Protein AF-A0A2G3AEI1-F1 (afdb_monomer_lite)

Organism: Capsicum annuum (NCBI:txid4072)

Foldseek 3Di:
DQEFEAPVVVVVVVVVVVVCVVPDDDDDDPPDWDFPPDDPPDPPDQDPQWDWDWYDDDPRGTTTDIGGVVCCPPPVNVVRSVNSCVCVNLVVLQVVLVVCCVPPNPLVVSLVSLLCVQVVDPDDADDPSNLVSLLVNLVSCLVVLPLVSNLVSLLSVLVNCVVPPVVSSLVSLVSSLVSLVVQLVVLVVVLVPDDPVVSVVSCVPRNVSSLVSNLSSLLSQLVSQLFALVCLVVNLVSLLVQLVSCLVVVVVVSLVVSLVSLVVSVVVLVVPVPDPRGHDCLDPVSVCSNLVSLVSSLVSCVSSVVVVSNVVSVVVNVVSVVVNVVVVVVVVVVVDDPPPPDPDDD

pLDDT: mean 78.98, std 20.5, range [27.06, 98.69]

Sequence (346 aa):
MKKVRGSKVRKCLQFLKHGAKKILNFGKTNSGYFRVGQEPKNRVSVPKGHLAVYVGEQEDDTCRVVVPVIYFNHPLFAELLREAEMVYGPENALKHAEDLINGDGQKQEALQKLYDLIISRSYRPWGKTLGRIMLKYVELCVDTRNWRFARDVLIQYRTVCQRVNINSLEEVIKHFMHLANARAELAGNQAQALVDLEADIYDRKLVNPWFKFLWETYKTVLEISRYSSRLESLYAMTAHRAFQFCKQYKLTTEFSRLCEIIRSHLVNLNMYRDQRDRPDLSAPESLHLYLDTRFEQLKVATELSLWQEAFRSIEDIYGLMCMVKKTSKASFMLGHGPLSLPMWIK

Radius of gyration: 28.14 Å; chains: 1; bounding box: 77×80×75 Å

InterPro domains:
  IPR003676 Small auxin-up RNA [PF02519] (37-89)
  IPR027512 Eukaryotic translation initiation factor 3 subunit A [PTHR14005] (89-333)
  IPR054711 eIF3a, PCI domain, TPR-like region [PF22591] (91-196)
  IPR054711 eIF3a, PCI domain, TPR-like region [PF22591] (199-334)

Secondary structure (DSSP, 8-state):
---B-HHHHHHHHHHHHHHHTTT------------TTS--S---PPPTTEEEEEE-SSGGGPEEEEEEGGGGGSHHHHHHHHHHHHHHSHHHHHHHHHHHHHSS--HHHHHHHHHHHHHS-SS----HHHHHHHHHHHHHHHHTT-HHHHHHHHHHHHHHHTTT-HHHHHHHHHHHHHHHHHHHHHHHHHHTTS-HHHHHHHIIIIIHHHHHHHHHHHHHHHHHHTT-GGGHHHHHHHHHHHHHHHHHTT-HHHHHHHHHHHHHHHHHHHH-TT-TT---TTSHHHHHHHHHHHHHHHHHHHHTT-HHHHHHHHHHHHHHHHHHHHHHHHHHHHHS----------

Structure (mmCIF, N/CA/C/O backbone):
data_AF-A0A2G3AEI1-F1
#
_entry.id   AF-A0A2G3AEI1-F1
#
loop_
_atom_site.group_PDB
_atom_site.id
_atom_site.type_symbol
_atom_site.label_atom_id
_atom_site.label_alt_id
_atom_site.label_comp_id
_atom_site.label_asym_id
_atom_site.label_entity_id
_atom_site.label_seq_id
_atom_site.pdbx_PDB_ins_code
_atom_site.Cartn_x
_atom_site.Cartn_y
_atom_site.Cartn_z
_atom_site.occupancy
_atom_site.B_iso_or_equiv
_atom_site.auth_seq_id
_atom_site.auth_comp_id
_atom_site.auth_asym_id
_atom_site.auth_atom_id
_atom_site.pdbx_PDB_model_num
ATOM 1 N N . MET A 1 1 ? 10.435 -14.174 -23.502 1.00 36.75 1 MET A N 1
ATOM 2 C CA . MET A 1 1 ? 10.054 -15.587 -23.744 1.00 36.75 1 MET A CA 1
ATOM 3 C C . MET A 1 1 ? 8.853 -15.643 -24.680 1.00 36.75 1 MET A C 1
ATOM 5 O O . MET A 1 1 ? 7.822 -15.057 -24.360 1.00 36.75 1 MET A O 1
ATOM 9 N N . LYS A 1 2 ? 9.010 -16.272 -25.851 1.00 36.56 2 LYS A N 1
ATOM 10 C CA . LYS A 1 2 ? 7.974 -16.434 -26.883 1.00 36.56 2 LYS A CA 1
ATOM 11 C C . LYS A 1 2 ? 7.616 -17.924 -26.936 1.00 36.56 2 LYS A C 1
ATOM 13 O O . LYS A 1 2 ? 8.443 -18.715 -27.375 1.00 36.56 2 LYS A O 1
ATOM 18 N N . LYS A 1 3 ? 6.455 -18.290 -26.384 1.00 41.16 3 LYS A N 1
ATOM 19 C CA . LYS A 1 3 ? 5.908 -19.657 -26.373 1.00 41.16 3 LYS A CA 1
ATOM 20 C C . LYS A 1 3 ? 5.022 -19.788 -27.609 1.00 41.16 3 LYS A C 1
ATOM 22 O O . LYS A 1 3 ? 4.211 -18.901 -27.849 1.00 41.16 3 LYS A O 1
ATOM 27 N N . VAL A 1 4 ? 5.217 -20.823 -28.418 1.00 46.78 4 VAL A N 1
ATOM 28 C CA . VAL A 1 4 ? 4.520 -20.984 -29.704 1.00 46.78 4 VAL A CA 1
ATOM 29 C C . VAL A 1 4 ? 3.975 -22.412 -29.811 1.00 46.78 4 VAL A C 1
ATOM 31 O O . VAL A 1 4 ? 4.670 -23.358 -29.438 1.00 46.78 4 VAL A O 1
ATOM 34 N N . ARG A 1 5 ? 2.742 -22.572 -30.318 1.00 43.59 5 ARG A N 1
ATOM 35 C CA . ARG A 1 5 ? 2.048 -23.868 -30.473 1.00 43.59 5 ARG A CA 1
ATOM 36 C C . ARG A 1 5 ? 2.847 -24.856 -31.336 1.00 43.59 5 ARG A C 1
ATOM 38 O O . ARG A 1 5 ? 3.263 -24.534 -32.450 1.00 43.59 5 ARG A O 1
ATOM 45 N N . GLY A 1 6 ? 3.010 -26.085 -30.846 1.00 42.38 6 GLY A N 1
ATOM 46 C CA . GLY A 1 6 ? 3.945 -27.074 -31.395 1.00 42.38 6 GLY A CA 1
ATOM 47 C C . GLY A 1 6 ? 3.651 -27.572 -32.817 1.00 42.38 6 GLY A C 1
ATOM 48 O O . GLY A 1 6 ? 4.582 -27.965 -33.517 1.00 42.38 6 GLY A O 1
ATOM 49 N N . SER A 1 7 ? 2.404 -27.540 -33.294 1.00 47.50 7 SER A N 1
ATOM 50 C CA . SER A 1 7 ? 2.032 -28.120 -34.599 1.00 47.50 7 SER A CA 1
ATOM 51 C C . SER A 1 7 ? 2.439 -27.250 -35.799 1.00 47.50 7 SER A C 1
ATOM 53 O O . SER A 1 7 ? 3.017 -27.752 -36.766 1.00 47.50 7 SER A O 1
ATOM 55 N N . LYS A 1 8 ? 2.222 -25.931 -35.730 1.00 44.97 8 LYS A N 1
ATOM 56 C CA . LYS A 1 8 ? 2.634 -24.979 -36.779 1.00 44.97 8 LYS A CA 1
ATOM 57 C C . LYS A 1 8 ? 4.119 -24.634 -36.713 1.00 44.97 8 LYS A C 1
ATOM 59 O O . LYS A 1 8 ? 4.744 -24.450 -37.752 1.00 44.97 8 LYS A O 1
ATOM 64 N N . VAL A 1 9 ? 4.714 -24.634 -35.519 1.00 46.97 9 VAL A N 1
ATOM 65 C CA . VAL A 1 9 ? 6.166 -24.463 -35.345 1.00 46.97 9 VAL A CA 1
ATOM 66 C C . VAL A 1 9 ? 6.924 -25.620 -35.969 1.00 46.97 9 VAL A C 1
ATOM 68 O O . VAL A 1 9 ? 7.931 -25.376 -36.617 1.00 46.97 9 VAL A O 1
ATOM 71 N N . ARG A 1 10 ? 6.428 -26.862 -35.858 1.00 45.62 10 ARG A N 1
ATOM 72 C CA . ARG A 1 10 ? 6.998 -28.005 -36.588 1.00 45.62 10 ARG A CA 1
ATOM 73 C C . ARG A 1 10 ? 6.961 -27.780 -38.095 1.00 45.62 10 ARG A C 1
ATOM 75 O O . ARG A 1 10 ? 7.993 -27.988 -38.719 1.00 45.62 10 ARG A O 1
ATOM 82 N N . LYS A 1 11 ? 5.846 -27.287 -38.655 1.00 47.66 11 LYS A N 1
ATOM 83 C CA . LYS A 1 11 ? 5.747 -26.929 -40.083 1.00 47.66 11 LYS A CA 1
ATOM 84 C C . LYS A 1 11 ? 6.693 -25.791 -40.463 1.00 47.66 11 LYS A C 1
ATOM 86 O O . LYS A 1 11 ? 7.394 -25.933 -41.449 1.00 47.66 11 LYS A O 1
ATOM 91 N N . CYS A 1 12 ? 6.782 -24.718 -39.677 1.00 44.69 12 CYS A N 1
ATOM 92 C CA . CYS A 1 12 ? 7.692 -23.597 -39.931 1.00 44.69 12 CYS A CA 1
ATOM 93 C C . CYS A 1 12 ? 9.169 -24.006 -39.778 1.00 44.69 12 CYS A C 1
ATOM 95 O O . CYS A 1 12 ? 9.983 -23.661 -40.622 1.00 44.69 12 CYS A O 1
ATOM 97 N N . LEU A 1 13 ? 9.526 -24.836 -38.792 1.00 47.59 13 LEU A N 1
ATOM 98 C CA . LEU A 1 13 ? 10.858 -25.444 -38.685 1.00 47.59 13 LEU A CA 1
ATOM 99 C C . LEU A 1 13 ? 11.135 -26.439 -39.811 1.00 47.59 13 LEU A C 1
ATOM 101 O O . LEU A 1 13 ? 12.271 -26.507 -40.260 1.00 47.59 13 LEU A O 1
ATOM 105 N N . GLN A 1 14 ? 10.146 -27.202 -40.284 1.00 47.88 14 GLN A N 1
ATOM 106 C CA . GLN A 1 14 ? 10.280 -28.033 -41.486 1.00 47.88 14 GLN A CA 1
ATOM 107 C C . GLN A 1 14 ? 10.488 -27.169 -42.727 1.00 47.88 14 GLN A C 1
ATOM 109 O O . GLN A 1 14 ? 11.344 -27.495 -43.539 1.00 47.88 14 GLN A O 1
ATOM 114 N N . PHE A 1 15 ? 9.780 -26.045 -42.835 1.00 45.28 15 PHE A N 1
ATOM 115 C CA . PHE A 1 15 ? 9.893 -25.090 -43.933 1.00 45.28 15 PHE A CA 1
ATOM 116 C C . PHE A 1 15 ? 11.244 -24.370 -43.916 1.00 45.28 15 PHE A C 1
ATOM 118 O O . PHE A 1 15 ? 11.898 -24.278 -44.944 1.00 45.28 15 PHE A O 1
ATOM 125 N N . LEU A 1 16 ? 11.729 -23.958 -42.742 1.00 44.78 16 LEU A N 1
ATOM 126 C CA . LEU A 1 16 ? 13.071 -23.407 -42.546 1.00 44.78 16 LEU A CA 1
ATOM 127 C C . LEU A 1 16 ? 14.150 -24.471 -42.792 1.00 44.78 16 LEU A C 1
ATOM 129 O O . LEU A 1 16 ? 15.156 -24.176 -43.425 1.00 44.78 16 LEU A O 1
ATOM 133 N N . LYS A 1 17 ? 13.934 -25.731 -42.387 1.00 42.31 17 LYS A N 1
ATOM 134 C CA . LYS A 1 17 ? 14.823 -26.861 -42.721 1.00 42.31 17 LYS A CA 1
ATOM 135 C C . LYS A 1 17 ? 14.819 -27.189 -44.219 1.00 42.31 17 LYS A C 1
ATOM 137 O O . LYS A 1 17 ? 15.838 -27.644 -44.726 1.00 42.31 17 LYS A O 1
ATOM 142 N N . HIS A 1 18 ? 13.707 -27.002 -44.931 1.00 39.91 18 HIS A N 1
ATOM 143 C CA . HIS A 1 18 ? 13.607 -27.240 -46.376 1.00 39.91 18 HIS A CA 1
ATOM 144 C C . HIS A 1 18 ? 14.127 -26.057 -47.205 1.00 39.91 18 HIS A C 1
ATOM 146 O O . HIS A 1 18 ? 14.821 -26.288 -48.189 1.00 39.91 18 HIS A O 1
ATOM 152 N N . GLY A 1 19 ? 13.905 -24.816 -46.767 1.00 35.44 19 GLY A N 1
ATOM 153 C CA . GLY A 1 19 ? 14.478 -23.611 -47.372 1.00 35.44 19 GLY A CA 1
ATOM 154 C C . GLY A 1 19 ? 15.988 -23.485 -47.142 1.00 35.44 19 GLY A C 1
ATOM 155 O O . GLY A 1 19 ? 16.721 -23.132 -48.059 1.00 35.44 19 GLY A O 1
ATOM 156 N N . ALA A 1 20 ? 16.485 -23.865 -45.958 1.00 37.47 20 ALA A N 1
ATOM 157 C CA . ALA A 1 20 ? 17.914 -23.811 -45.631 1.00 37.47 20 ALA A CA 1
ATOM 158 C C . ALA A 1 20 ? 18.728 -24.995 -46.184 1.00 37.47 20 ALA A C 1
ATOM 160 O O . ALA A 1 20 ? 19.943 -24.875 -46.335 1.00 37.47 20 ALA A O 1
ATOM 161 N N . LYS A 1 21 ? 18.082 -26.117 -46.546 1.00 35.28 21 LYS A N 1
ATOM 162 C CA . LYS A 1 21 ? 18.756 -27.260 -47.195 1.00 35.28 21 LYS A CA 1
ATOM 163 C C . LYS A 1 21 ? 19.354 -26.909 -48.559 1.00 35.28 21 LYS A C 1
ATOM 165 O O . LYS A 1 21 ? 20.252 -27.611 -49.004 1.00 35.28 21 LYS A O 1
ATOM 170 N N . LYS A 1 22 ? 18.873 -25.844 -49.210 1.00 35.72 22 LYS A N 1
ATOM 171 C CA . LYS A 1 22 ? 19.386 -25.396 -50.511 1.00 35.72 22 LYS A CA 1
ATOM 172 C C . LYS A 1 22 ? 20.539 -24.391 -50.415 1.00 35.72 22 LYS A C 1
ATOM 174 O O . LYS A 1 22 ? 21.126 -24.096 -51.447 1.00 35.72 22 LYS A O 1
ATOM 179 N N . ILE A 1 23 ? 20.859 -23.867 -49.223 1.00 39.69 23 ILE A N 1
ATOM 180 C CA . ILE A 1 23 ? 21.830 -22.766 -49.081 1.00 39.69 23 ILE A CA 1
ATOM 181 C C . ILE A 1 23 ? 23.031 -23.121 -48.192 1.00 39.69 23 ILE A C 1
ATOM 183 O O . ILE A 1 23 ? 24.083 -22.525 -48.387 1.00 39.69 23 ILE A O 1
ATOM 187 N N . LEU A 1 24 ? 22.974 -24.102 -47.277 1.00 33.50 24 LEU A N 1
ATOM 188 C CA . LEU A 1 24 ? 24.145 -24.431 -46.445 1.00 33.50 24 LEU A CA 1
ATOM 189 C C . LEU A 1 24 ? 24.278 -25.928 -46.126 1.00 33.50 24 LEU A C 1
ATOM 191 O O . LEU A 1 24 ? 23.353 -26.569 -45.626 1.00 33.50 24 LEU A O 1
ATOM 195 N N . ASN A 1 25 ? 25.486 -26.451 -46.359 1.00 30.22 25 ASN A N 1
ATOM 196 C CA . ASN A 1 25 ? 25.986 -27.733 -45.862 1.00 30.22 25 ASN A CA 1
ATOM 197 C C . ASN A 1 25 ? 25.912 -27.750 -44.324 1.00 30.22 25 ASN A C 1
ATOM 199 O O . ASN A 1 25 ? 26.775 -27.202 -43.638 1.00 30.22 25 ASN A O 1
ATOM 203 N N . PHE A 1 26 ? 24.876 -28.374 -43.763 1.00 37.28 26 PHE A N 1
ATOM 204 C CA . PHE A 1 26 ? 24.801 -28.608 -42.324 1.00 37.28 26 PHE A CA 1
ATOM 205 C C . PHE A 1 26 ? 25.764 -29.734 -41.937 1.00 37.28 26 PHE A C 1
ATOM 207 O O . PHE A 1 26 ? 25.443 -30.918 -42.047 1.00 37.28 26 PHE A O 1
ATOM 214 N N . GLY A 1 27 ? 26.938 -29.355 -41.429 1.00 30.53 27 GLY A N 1
ATOM 215 C CA . GLY A 1 27 ? 27.716 -30.222 -40.553 1.00 30.53 27 GLY A CA 1
ATOM 216 C C . GLY A 1 27 ? 26.837 -30.661 -39.380 1.00 30.53 27 GLY A C 1
ATOM 217 O O . GLY A 1 27 ? 26.168 -29.837 -38.750 1.00 30.53 27 GLY A O 1
ATOM 218 N N . LYS A 1 28 ? 26.793 -31.974 -39.136 1.00 33.53 28 LYS A N 1
ATOM 219 C CA . LYS A 1 28 ? 26.027 -32.620 -38.065 1.00 33.53 28 LYS A CA 1
ATOM 220 C C . LYS A 1 28 ? 26.337 -31.955 -36.720 1.00 33.53 28 LYS A C 1
ATOM 222 O O . LYS A 1 28 ? 27.328 -32.279 -36.078 1.00 33.53 28 LYS A O 1
ATOM 227 N N . THR A 1 29 ? 25.473 -31.056 -36.267 1.00 33.06 29 THR A N 1
ATOM 228 C CA . THR A 1 29 ? 25.410 -30.668 -34.859 1.00 33.06 29 THR A CA 1
ATOM 229 C C . THR A 1 29 ? 24.184 -31.347 -34.276 1.00 33.06 29 THR A C 1
ATOM 231 O O . THR A 1 29 ? 23.073 -31.198 -34.784 1.00 33.06 29 THR A O 1
ATOM 234 N N . ASN A 1 30 ? 24.420 -32.193 -33.272 1.00 32.09 30 ASN A N 1
ATOM 235 C CA . ASN A 1 30 ? 23.406 -32.972 -32.571 1.00 32.09 30 ASN A CA 1
ATOM 236 C C . ASN A 1 30 ? 22.244 -32.068 -32.137 1.00 32.09 30 ASN A C 1
ATOM 238 O O . ASN A 1 30 ? 22.315 -31.377 -31.123 1.00 32.09 30 ASN A O 1
ATOM 242 N N . SER A 1 31 ? 21.157 -32.098 -32.907 1.00 39.78 31 SER A N 1
ATOM 243 C CA . SER A 1 31 ? 19.857 -31.551 -32.532 1.00 39.78 31 SER A CA 1
ATOM 244 C C . SER A 1 31 ? 19.266 -32.455 -31.450 1.00 39.78 31 SER A C 1
ATOM 246 O O . SER A 1 31 ? 18.405 -33.288 -31.728 1.00 39.78 31 SER A O 1
ATOM 248 N N . GLY A 1 32 ? 19.779 -32.333 -30.226 1.00 33.09 32 GLY A N 1
ATOM 249 C CA . GLY A 1 32 ? 19.260 -33.025 -29.054 1.00 33.09 32 GLY A CA 1
ATOM 250 C C . GLY A 1 32 ? 17.882 -32.481 -28.694 1.00 33.09 32 GLY A C 1
ATOM 251 O O . GLY A 1 32 ? 17.750 -31.347 -28.238 1.00 33.09 32 GLY A O 1
ATOM 252 N N . TYR A 1 33 ? 16.857 -33.293 -28.930 1.00 36.56 33 TYR A N 1
ATOM 253 C CA . TYR A 1 33 ? 15.541 -33.131 -28.331 1.00 36.56 33 TYR A CA 1
ATOM 254 C C . TYR A 1 33 ? 15.661 -33.538 -26.858 1.00 36.56 33 TYR A C 1
ATOM 256 O O . TYR A 1 33 ? 15.996 -34.684 -26.576 1.00 36.56 33 TYR A O 1
ATOM 264 N N . PHE A 1 34 ? 15.409 -32.621 -25.925 1.00 39.28 34 PHE A N 1
ATOM 265 C CA . PHE A 1 34 ? 15.395 -32.923 -24.491 1.00 39.28 34 PHE A CA 1
ATOM 266 C C . PHE A 1 34 ? 13.990 -32.669 -23.939 1.00 39.28 34 PHE A C 1
ATOM 268 O O . PHE A 1 34 ? 13.439 -31.591 -24.165 1.00 39.28 34 PHE A O 1
ATOM 275 N N . ARG A 1 35 ? 13.420 -33.669 -23.252 1.00 35.72 35 ARG A N 1
ATOM 276 C CA . ARG A 1 35 ? 12.193 -33.532 -22.449 1.00 35.72 35 ARG A CA 1
ATOM 277 C C . ARG A 1 35 ? 12.541 -32.859 -21.120 1.00 35.72 35 ARG A C 1
ATOM 279 O O . ARG A 1 35 ? 13.597 -33.142 -20.553 1.00 35.72 35 ARG A O 1
ATOM 286 N N . VAL A 1 36 ? 11.672 -31.977 -20.634 1.00 37.28 36 VAL A N 1
ATOM 287 C CA . VAL A 1 36 ? 11.824 -31.368 -19.306 1.00 37.28 36 VAL A CA 1
ATOM 288 C C . VAL A 1 36 ? 11.594 -32.464 -18.255 1.00 37.28 36 VAL A C 1
ATOM 290 O O . VAL A 1 36 ? 10.665 -33.252 -18.384 1.00 37.28 36 VAL A O 1
ATOM 293 N N . GLY A 1 37 ? 12.505 -32.582 -17.280 1.00 41.56 37 GLY A N 1
ATOM 294 C CA . GLY A 1 37 ? 12.485 -33.622 -16.234 1.00 41.56 37 GLY A CA 1
ATOM 295 C C . GLY A 1 37 ? 13.766 -34.463 -16.113 1.00 41.56 37 GLY A C 1
ATOM 296 O O . GLY A 1 37 ? 13.947 -35.159 -15.121 1.00 41.56 37 GLY A O 1
ATOM 297 N N . GLN A 1 38 ? 14.693 -34.373 -17.071 1.00 37.44 38 GLN A N 1
ATOM 298 C CA . GLN A 1 38 ? 16.066 -34.870 -16.913 1.00 37.44 38 GLN A CA 1
ATOM 299 C C . GLN A 1 38 ? 17.016 -33.679 -16.806 1.00 37.44 38 GLN A C 1
ATOM 301 O O . GLN A 1 38 ? 17.059 -32.854 -17.719 1.00 37.44 38 GLN A O 1
ATOM 306 N N . GLU A 1 39 ? 17.786 -33.572 -15.717 1.00 27.06 39 GLU A N 1
ATOM 307 C CA . GLU A 1 39 ? 18.868 -32.586 -15.640 1.00 27.06 39 GLU A CA 1
ATOM 308 C C . GLU A 1 39 ? 19.859 -32.816 -16.797 1.00 27.06 39 GLU A C 1
ATOM 310 O O . GLU A 1 39 ? 20.488 -33.879 -16.876 1.00 27.06 39 GLU A O 1
ATOM 315 N N . PRO A 1 40 ? 20.040 -31.855 -17.723 1.00 40.53 40 PRO A N 1
ATOM 316 C CA . PRO A 1 40 ? 20.995 -32.026 -18.799 1.00 40.53 40 PRO A CA 1
ATOM 317 C C . PRO A 1 40 ? 22.402 -31.782 -18.247 1.00 40.53 40 PRO A C 1
ATOM 319 O O . PRO A 1 40 ? 22.782 -30.646 -17.962 1.00 40.53 40 PRO A O 1
ATOM 322 N N . LYS A 1 41 ? 23.210 -32.846 -18.185 1.00 41.22 41 LYS A N 1
ATOM 323 C CA . LYS A 1 41 ? 24.636 -32.824 -17.798 1.00 41.22 41 LYS A CA 1
ATOM 324 C C . LYS A 1 41 ? 25.546 -31.941 -18.674 1.00 41.22 41 LYS A C 1
ATOM 326 O O . LYS A 1 41 ? 26.743 -31.917 -18.442 1.00 41.22 41 LYS A O 1
ATOM 331 N N . ASN A 1 42 ? 25.024 -31.195 -19.649 1.00 42.22 42 ASN A N 1
ATOM 332 C CA . ASN A 1 42 ? 25.783 -30.214 -20.426 1.00 42.22 42 ASN A CA 1
ATOM 333 C C . ASN A 1 42 ? 24.877 -29.048 -20.850 1.00 42.22 42 ASN A C 1
ATOM 335 O O . ASN A 1 42 ? 24.068 -29.173 -21.774 1.00 42.22 42 ASN A O 1
ATOM 339 N N . ARG A 1 43 ? 25.031 -27.876 -20.219 1.00 41.91 43 ARG A N 1
ATOM 340 C CA . ARG A 1 43 ? 24.473 -26.623 -20.750 1.00 41.91 43 ARG A CA 1
ATOM 341 C C . ARG A 1 43 ? 25.249 -26.257 -22.015 1.00 41.91 43 ARG A C 1
ATOM 343 O O . ARG A 1 43 ? 26.227 -25.524 -21.948 1.00 41.91 43 ARG A O 1
ATOM 350 N N . VAL A 1 44 ? 24.818 -26.755 -23.175 1.00 56.56 44 VAL A N 1
ATOM 351 C CA . VAL A 1 44 ? 25.364 -26.293 -24.458 1.00 56.56 44 VAL A CA 1
ATOM 352 C C . VAL A 1 44 ? 25.082 -24.791 -24.559 1.00 56.56 44 VAL A C 1
ATOM 354 O O . VAL A 1 44 ? 23.914 -24.359 -24.554 1.00 56.56 44 VAL A O 1
ATOM 357 N N . SER A 1 45 ? 26.157 -24.003 -24.562 1.00 62.78 45 SER A N 1
ATOM 358 C CA . SER A 1 45 ? 26.112 -22.555 -24.726 1.00 62.78 45 SER A CA 1
ATOM 359 C C . SER A 1 45 ? 25.479 -22.230 -26.078 1.00 62.78 45 SER A C 1
ATOM 361 O O . SER A 1 45 ? 25.694 -22.920 -27.074 1.00 62.78 45 SER A O 1
ATOM 363 N N . VAL A 1 46 ? 24.609 -21.219 -26.108 1.00 73.12 46 VAL A N 1
ATOM 364 C CA . VAL A 1 46 ? 23.976 -20.796 -27.363 1.00 73.12 46 VAL A CA 1
ATOM 365 C C . VAL A 1 46 ? 25.061 -20.155 -28.238 1.00 73.12 46 VAL A C 1
ATOM 367 O O . VAL A 1 46 ? 25.704 -19.215 -27.766 1.00 73.12 46 VAL A O 1
ATOM 370 N N . PRO A 1 47 ? 25.289 -20.627 -29.480 1.00 82.00 47 PRO A N 1
ATOM 371 C CA . PRO A 1 47 ? 26.291 -20.041 -30.362 1.00 82.00 47 PRO A CA 1
ATOM 372 C C . PRO A 1 47 ? 26.006 -18.563 -30.642 1.00 82.00 47 PRO A C 1
ATOM 374 O O . PRO A 1 47 ? 24.848 -18.139 -30.716 1.00 82.00 47 PRO A O 1
ATOM 377 N N . LYS A 1 48 ? 27.062 -17.771 -30.853 1.00 70.62 48 LYS A N 1
ATOM 378 C CA . LYS A 1 48 ? 26.928 -16.353 -31.214 1.00 70.62 48 LYS A CA 1
ATOM 379 C C . LYS A 1 48 ? 26.071 -16.225 -32.486 1.00 70.62 48 LYS A C 1
ATOM 381 O O . LYS A 1 48 ? 26.202 -17.018 -33.416 1.00 70.62 48 LYS A O 1
ATOM 386 N N . GLY A 1 49 ? 25.142 -15.270 -32.500 1.00 78.31 49 GLY A N 1
ATOM 387 C CA . GLY A 1 49 ? 24.193 -15.093 -33.608 1.00 78.31 49 GLY A CA 1
ATOM 388 C C . GLY A 1 49 ? 22.995 -16.054 -33.609 1.00 78.31 49 GLY A C 1
ATOM 389 O O . GLY A 1 49 ? 22.250 -16.075 -34.586 1.00 78.31 49 GLY A O 1
ATOM 390 N N . HIS A 1 50 ? 22.777 -16.823 -32.537 1.00 81.31 50 HIS A N 1
ATOM 391 C CA . HIS A 1 50 ? 21.597 -17.672 -32.354 1.00 81.31 50 HIS A CA 1
ATOM 392 C C . HIS A 1 50 ? 20.841 -17.318 -31.065 1.00 81.31 50 HIS A C 1
ATOM 394 O O . HIS A 1 50 ? 21.409 -16.756 -30.130 1.00 81.31 50 HIS A O 1
ATOM 400 N N . LEU A 1 51 ? 19.557 -17.673 -31.001 1.00 77.00 51 LEU A N 1
ATOM 401 C CA . LEU A 1 51 ? 18.697 -17.508 -29.832 1.00 77.00 51 LEU A CA 1
ATOM 402 C C . LEU A 1 51 ? 18.022 -18.836 -29.474 1.00 77.00 51 LEU A C 1
ATOM 404 O O . LEU A 1 51 ? 17.523 -19.543 -30.347 1.00 77.00 51 LEU A O 1
ATOM 408 N N . ALA A 1 52 ? 17.964 -19.170 -28.185 1.00 77.31 52 ALA A N 1
ATOM 409 C CA . ALA A 1 52 ? 17.168 -20.298 -27.711 1.00 77.31 52 ALA A CA 1
ATOM 410 C C . ALA A 1 52 ? 15.677 -19.917 -27.629 1.00 77.31 52 ALA A C 1
ATOM 412 O O . ALA A 1 52 ? 15.307 -18.933 -26.989 1.00 77.31 52 ALA A O 1
ATOM 413 N N . VAL A 1 53 ? 14.825 -20.722 -28.256 1.00 73.19 53 VAL A N 1
ATOM 414 C CA . VAL A 1 53 ? 13.365 -20.603 -28.301 1.00 73.19 53 VAL A CA 1
ATOM 415 C C . VAL A 1 53 ? 12.760 -21.875 -27.718 1.00 73.19 53 VAL A C 1
ATOM 417 O O . VAL A 1 53 ? 13.192 -22.969 -28.061 1.00 73.19 53 VAL A O 1
ATOM 420 N N . TYR A 1 54 ? 11.760 -21.746 -26.848 1.00 71.38 54 TYR A N 1
ATOM 421 C CA . TYR A 1 54 ? 11.084 -22.889 -26.232 1.00 71.38 54 TYR A CA 1
ATOM 422 C C . TYR A 1 54 ? 9.723 -23.117 -26.894 1.00 71.38 54 TYR A C 1
ATOM 424 O O . TYR A 1 54 ? 8.917 -22.192 -27.002 1.00 71.38 54 TYR A O 1
ATOM 432 N N . VAL A 1 55 ? 9.479 -24.342 -27.358 1.00 67.38 55 VAL A N 1
ATOM 433 C CA . VAL A 1 55 ? 8.314 -24.725 -28.164 1.00 67.38 55 VAL A CA 1
ATOM 434 C C . VAL A 1 55 ? 7.575 -25.860 -27.466 1.00 67.38 55 VAL A C 1
ATOM 436 O O . VAL A 1 55 ? 8.128 -26.945 -27.333 1.00 67.38 55 VAL A O 1
ATOM 439 N N . GLY A 1 56 ? 6.335 -25.631 -27.041 1.00 61.94 56 GLY A N 1
ATOM 440 C CA . GLY A 1 56 ? 5.516 -26.634 -26.354 1.00 61.94 56 GLY A CA 1
ATOM 441 C C . GLY A 1 56 ? 4.224 -26.036 -25.806 1.00 61.94 56 GLY A C 1
ATOM 442 O O . GLY A 1 56 ? 4.114 -24.815 -25.668 1.00 61.94 56 GLY A O 1
ATOM 443 N N . GLU A 1 57 ? 3.237 -26.887 -25.530 1.00 54.75 57 GLU A N 1
ATOM 444 C CA . GLU A 1 57 ? 1.903 -26.467 -25.077 1.00 54.75 57 GLU A CA 1
ATOM 445 C C . GLU A 1 57 ? 1.849 -26.277 -23.548 1.00 54.75 57 GLU A C 1
ATOM 447 O O . GLU A 1 57 ? 1.366 -25.240 -23.084 1.00 54.75 57 GLU A O 1
ATOM 452 N N . GLN A 1 58 ? 2.468 -27.172 -22.770 1.00 51.56 58 GLN A N 1
ATOM 453 C CA . GLN A 1 58 ? 2.576 -27.128 -21.299 1.00 51.56 58 GLN A CA 1
ATOM 454 C C . GLN A 1 58 ? 4.048 -27.107 -20.848 1.00 51.56 58 GLN A C 1
ATOM 456 O O . GLN A 1 58 ? 4.919 -27.368 -21.674 1.00 51.56 58 GLN A O 1
ATOM 461 N N . GLU A 1 59 ? 4.343 -26.704 -19.601 1.00 48.94 59 GLU A N 1
ATOM 462 C CA . GLU A 1 59 ? 5.729 -26.534 -19.105 1.00 48.94 59 GLU A CA 1
ATOM 463 C C . GLU A 1 59 ? 6.570 -27.810 -19.251 1.00 48.94 59 GLU A C 1
ATOM 465 O O . GLU A 1 59 ? 7.690 -27.739 -19.767 1.00 48.94 59 GLU A O 1
ATOM 470 N N . ASP A 1 60 ? 5.968 -28.963 -18.965 1.00 50.81 60 ASP A N 1
ATOM 471 C CA . ASP A 1 60 ? 6.616 -30.279 -19.035 1.00 50.81 60 ASP A CA 1
ATOM 472 C C . ASP A 1 60 ? 6.886 -30.769 -20.473 1.00 50.81 60 ASP A C 1
ATOM 474 O O . ASP A 1 60 ? 7.766 -31.598 -20.703 1.00 50.81 60 ASP A O 1
ATOM 478 N N . ASP A 1 61 ? 6.213 -30.182 -21.470 1.00 59.91 61 ASP A N 1
ATOM 479 C CA . ASP A 1 61 ? 6.336 -30.527 -22.896 1.00 59.91 61 ASP A CA 1
ATOM 480 C C . ASP A 1 61 ? 7.103 -29.471 -23.716 1.00 59.91 61 ASP A C 1
ATOM 482 O O . ASP A 1 61 ? 7.101 -29.479 -24.956 1.00 59.91 61 ASP A O 1
ATOM 486 N N . THR A 1 62 ? 7.772 -28.522 -23.053 1.00 60.41 62 THR A N 1
ATOM 487 C CA . THR A 1 62 ? 8.545 -27.486 -23.751 1.00 60.41 62 THR A CA 1
ATOM 488 C C . THR A 1 62 ? 9.889 -27.999 -24.275 1.00 60.41 62 THR A C 1
ATOM 490 O O . THR A 1 62 ? 10.748 -28.477 -23.546 1.00 60.41 62 THR A O 1
ATOM 493 N N . CYS A 1 63 ? 10.117 -27.842 -25.578 1.00 68.12 63 CYS A N 1
ATOM 494 C CA . CYS A 1 63 ? 11.364 -28.206 -26.248 1.00 68.12 63 CYS A CA 1
ATOM 495 C C .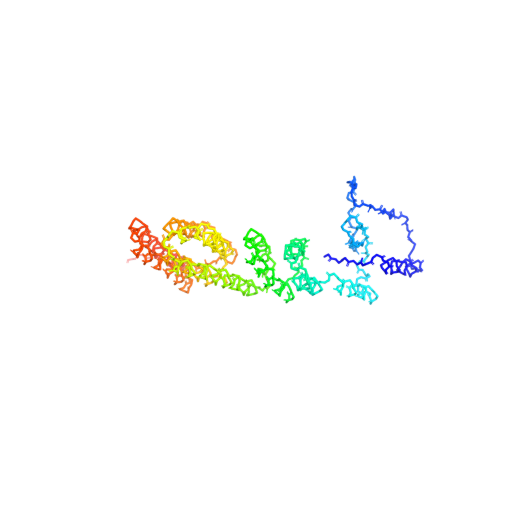 CYS A 1 63 ? 12.232 -26.969 -26.499 1.00 68.12 63 CYS A C 1
ATOM 497 O O . CYS A 1 63 ? 11.760 -25.993 -27.084 1.00 68.12 63 CYS A O 1
ATOM 499 N N . ARG A 1 64 ? 13.521 -27.017 -26.144 1.00 73.31 64 ARG A N 1
ATOM 500 C CA . ARG A 1 64 ? 14.491 -25.957 -26.468 1.00 73.31 64 ARG A CA 1
ATOM 501 C C . ARG A 1 64 ? 15.004 -26.114 -27.904 1.00 73.31 64 ARG A C 1
ATOM 503 O O . ARG A 1 64 ? 15.651 -27.101 -28.235 1.00 73.31 64 ARG A O 1
ATOM 510 N N . VAL A 1 65 ? 14.770 -25.110 -28.740 1.00 76.38 65 VAL A N 1
ATOM 511 C CA . VAL A 1 65 ? 15.215 -25.020 -30.137 1.00 76.38 65 VAL A CA 1
ATOM 512 C C . VAL A 1 65 ? 16.144 -23.818 -30.291 1.00 76.38 65 VAL A C 1
ATOM 514 O O . VAL A 1 65 ? 15.814 -22.722 -29.854 1.00 76.38 65 VAL A O 1
ATOM 517 N N . VAL A 1 66 ? 17.308 -23.990 -30.916 1.00 78.12 66 VAL A N 1
ATOM 518 C CA . VAL A 1 66 ? 18.246 -22.888 -31.182 1.00 78.12 66 VAL A CA 1
ATOM 519 C C . VAL A 1 66 ? 18.000 -22.349 -32.593 1.00 78.12 66 VAL A C 1
ATOM 521 O O . VAL A 1 66 ? 18.129 -23.083 -33.568 1.00 78.12 66 VAL A O 1
ATOM 524 N N . VAL A 1 67 ? 17.621 -21.075 -32.700 1.00 78.75 67 VAL A N 1
ATOM 525 C CA . VAL A 1 67 ? 17.222 -20.418 -33.953 1.00 78.75 67 VAL A CA 1
ATOM 526 C C . VAL A 1 67 ? 18.213 -19.297 -34.288 1.00 78.75 67 VAL A C 1
ATOM 528 O O . VAL A 1 67 ? 18.429 -18.424 -33.447 1.00 78.75 67 VAL A O 1
ATOM 531 N N . PRO A 1 68 ? 18.816 -19.276 -35.489 1.00 81.44 68 PRO A N 1
ATOM 532 C CA . PRO A 1 68 ? 19.642 -18.156 -35.940 1.00 81.44 68 PRO A CA 1
ATOM 533 C C . PRO A 1 68 ? 18.892 -16.817 -35.895 1.00 81.44 68 PRO A C 1
ATOM 535 O O . PRO A 1 68 ? 17.743 -16.731 -36.329 1.00 81.44 68 PRO A O 1
ATOM 538 N N . VAL A 1 69 ? 19.555 -15.757 -35.424 1.00 79.81 69 VAL A N 1
ATOM 539 C CA . VAL A 1 69 ? 18.960 -14.415 -35.268 1.00 79.81 69 VAL A CA 1
ATOM 540 C C . VAL A 1 69 ? 18.465 -13.852 -36.609 1.00 79.81 69 VAL A C 1
ATOM 542 O O . VAL A 1 69 ? 17.467 -13.140 -36.640 1.00 79.81 69 VAL A O 1
ATOM 545 N N . ILE A 1 70 ? 19.075 -14.252 -37.730 1.00 78.75 70 ILE A N 1
ATOM 546 C CA . ILE A 1 70 ? 18.665 -13.847 -39.086 1.00 78.75 70 ILE A CA 1
ATOM 547 C C . ILE A 1 70 ? 17.209 -14.205 -39.421 1.00 78.75 70 ILE A C 1
ATOM 549 O O . ILE A 1 70 ? 16.562 -13.492 -40.183 1.00 78.75 70 ILE A O 1
ATOM 553 N N . TYR A 1 71 ? 16.662 -15.269 -38.824 1.00 77.75 71 TYR A N 1
ATOM 554 C CA . TYR A 1 71 ? 15.280 -15.673 -39.075 1.00 77.75 71 TYR A CA 1
ATOM 555 C C . TYR A 1 71 ? 14.269 -14.849 -38.283 1.00 77.75 71 TYR A C 1
ATOM 557 O O . TYR A 1 71 ? 13.096 -14.852 -38.637 1.00 77.75 71 TYR A O 1
ATOM 565 N N . PHE A 1 72 ? 14.690 -14.105 -37.255 1.00 72.38 72 PHE A N 1
ATOM 566 C CA . PHE A 1 72 ? 13.771 -13.294 -36.450 1.00 72.38 72 PHE A CA 1
ATOM 567 C C . PHE A 1 72 ? 13.175 -12.124 -37.231 1.00 72.38 72 PHE A C 1
ATOM 569 O O . PHE A 1 72 ? 12.068 -11.697 -36.914 1.00 72.38 72 PHE A O 1
ATOM 576 N N . ASN A 1 73 ? 13.874 -11.668 -38.272 1.00 75.56 73 ASN A N 1
ATOM 577 C CA . ASN A 1 73 ? 13.409 -10.616 -39.170 1.00 75.56 73 ASN A CA 1
ATOM 578 C C . ASN A 1 73 ? 12.661 -11.170 -40.398 1.00 75.56 73 ASN A C 1
ATOM 580 O O . ASN A 1 73 ? 12.228 -10.399 -41.248 1.00 75.56 73 ASN A O 1
ATOM 584 N N . HIS A 1 74 ? 12.500 -12.493 -40.514 1.00 80.00 74 HIS A N 1
ATOM 585 C CA . HIS A 1 74 ? 11.790 -13.099 -41.637 1.00 80.00 74 HIS A CA 1
ATOM 586 C C . HIS A 1 74 ? 10.260 -12.970 -41.459 1.00 80.00 74 HIS A C 1
ATOM 588 O O . HIS A 1 74 ? 9.757 -13.329 -40.389 1.00 80.00 74 HIS A O 1
ATOM 594 N N . PRO A 1 75 ? 9.488 -12.568 -42.492 1.00 79.25 75 PRO A N 1
ATOM 595 C CA . PRO A 1 75 ? 8.035 -12.368 -42.395 1.00 79.25 75 PRO A CA 1
ATOM 596 C C . PRO A 1 75 ? 7.260 -13.565 -41.822 1.00 79.25 75 PRO A C 1
ATOM 598 O O . PRO A 1 75 ? 6.446 -13.395 -40.920 1.00 79.25 75 PRO A O 1
ATOM 601 N N . LEU A 1 76 ? 7.574 -14.794 -42.257 1.00 79.38 76 LEU A N 1
ATOM 602 C CA . LEU A 1 76 ? 6.940 -16.020 -41.732 1.00 79.38 76 LEU A CA 1
ATOM 603 C C . LEU A 1 76 ? 7.221 -16.262 -40.242 1.00 79.38 76 LEU A C 1
ATOM 605 O O . LEU A 1 76 ? 6.395 -16.821 -39.523 1.00 79.38 76 LEU A O 1
ATOM 609 N N . PHE A 1 77 ? 8.403 -15.868 -39.767 1.00 76.69 77 PHE A N 1
ATOM 610 C CA . PHE A 1 77 ? 8.738 -16.004 -38.356 1.00 76.69 77 PHE A CA 1
ATOM 611 C C . PHE A 1 77 ? 8.041 -14.914 -37.538 1.00 76.69 77 PHE A C 1
ATOM 613 O O . PHE A 1 77 ? 7.516 -15.200 -36.467 1.00 76.69 77 PHE A O 1
ATOM 620 N N . ALA A 1 78 ? 7.957 -13.687 -38.059 1.00 72.00 78 ALA A N 1
ATOM 621 C CA . ALA A 1 78 ? 7.157 -12.623 -37.457 1.00 72.00 78 ALA A CA 1
ATOM 622 C C . ALA A 1 78 ? 5.669 -13.013 -37.358 1.00 72.00 78 ALA A C 1
ATOM 624 O O . ALA A 1 78 ? 5.045 -12.806 -36.319 1.00 72.00 78 ALA A O 1
ATOM 625 N N . GLU A 1 79 ? 5.115 -13.655 -38.388 1.00 74.12 79 GLU A N 1
ATOM 626 C CA . GLU A 1 79 ? 3.748 -14.179 -38.379 1.00 74.12 79 GLU A CA 1
ATOM 627 C C . GLU A 1 79 ? 3.544 -15.272 -37.326 1.00 74.12 79 GLU A C 1
ATOM 629 O O . GLU A 1 79 ? 2.604 -15.191 -36.539 1.00 74.12 79 GLU A O 1
ATOM 634 N N . LEU A 1 80 ? 4.468 -16.229 -37.233 1.00 76.31 80 LEU A N 1
ATOM 635 C CA . LEU A 1 80 ? 4.459 -17.256 -36.191 1.00 76.31 80 LEU A CA 1
ATOM 636 C C . LEU A 1 80 ? 4.479 -16.646 -34.779 1.00 76.31 80 LEU A C 1
ATOM 638 O O . LEU A 1 80 ? 3.797 -17.126 -33.872 1.00 76.31 80 LEU A O 1
ATOM 642 N N . LEU A 1 81 ? 5.267 -15.588 -34.583 1.00 74.62 81 LEU A N 1
ATOM 643 C CA . LEU A 1 81 ? 5.342 -14.872 -33.313 1.00 74.62 81 LEU A CA 1
ATOM 644 C C . LEU A 1 81 ? 4.055 -14.117 -32.987 1.00 74.62 81 LEU A C 1
ATOM 646 O O . LEU A 1 81 ? 3.653 -14.112 -31.827 1.00 74.62 81 LEU A O 1
ATOM 650 N N . ARG A 1 82 ? 3.411 -13.523 -33.991 1.00 70.56 82 ARG A N 1
ATOM 651 C CA . ARG A 1 82 ? 2.116 -12.851 -33.861 1.00 70.56 82 ARG A CA 1
ATOM 652 C C . ARG A 1 82 ? 1.003 -13.847 -33.529 1.00 70.56 82 ARG A C 1
ATOM 654 O O . ARG A 1 82 ? 0.221 -13.587 -32.625 1.00 70.56 82 ARG A O 1
ATOM 661 N N . GLU A 1 83 ? 0.977 -15.021 -34.162 1.00 70.31 83 GLU A N 1
ATOM 662 C CA . GLU A 1 83 ? 0.045 -16.099 -33.790 1.00 70.31 83 GLU A CA 1
ATOM 663 C C . GLU A 1 83 ? 0.280 -16.588 -32.352 1.00 70.31 83 GLU A C 1
ATOM 665 O O . GLU A 1 83 ? -0.663 -16.798 -31.590 1.00 70.31 83 GLU A O 1
ATOM 670 N N . ALA A 1 84 ? 1.542 -16.750 -31.948 1.00 69.69 84 ALA A N 1
ATOM 671 C CA . ALA A 1 84 ? 1.881 -17.072 -30.566 1.00 69.69 84 ALA A CA 1
ATOM 672 C C . ALA A 1 84 ? 1.445 -15.992 -29.580 1.00 69.69 84 ALA A C 1
ATOM 674 O O . ALA A 1 84 ? 0.992 -16.315 -28.486 1.00 69.69 84 ALA A O 1
ATOM 675 N N . GLU A 1 85 ? 1.593 -14.724 -29.944 1.00 69.31 85 GLU A N 1
ATOM 676 C CA . GLU A 1 85 ? 1.143 -13.602 -29.133 1.00 69.31 85 GLU A CA 1
ATOM 677 C C . GLU A 1 85 ? -0.384 -13.540 -29.043 1.00 69.31 85 GLU A C 1
ATOM 679 O O . GLU A 1 85 ? -0.903 -13.278 -27.967 1.00 69.31 85 GLU A O 1
ATOM 684 N N . MET A 1 86 ? -1.125 -13.896 -30.093 1.00 63.56 86 MET A N 1
ATOM 685 C CA . MET A 1 86 ? -2.584 -14.021 -29.997 1.00 63.56 86 MET A CA 1
ATOM 686 C C . MET A 1 86 ? -3.020 -15.088 -28.982 1.00 63.56 86 MET A C 1
ATOM 688 O O . MET A 1 86 ? -4.020 -14.907 -28.296 1.00 63.56 86 MET A O 1
ATOM 692 N N . VAL A 1 87 ? -2.276 -16.193 -28.857 1.00 65.81 87 VAL A N 1
ATOM 693 C CA . VAL A 1 87 ? -2.643 -17.308 -27.962 1.00 65.81 87 VAL A CA 1
ATOM 694 C C . VAL A 1 87 ? -2.078 -17.139 -26.546 1.00 65.81 87 VAL A C 1
ATOM 696 O O . VAL A 1 87 ? -2.762 -17.413 -25.565 1.00 65.81 87 VAL A O 1
ATOM 699 N N . TYR A 1 88 ? -0.832 -16.687 -26.413 1.00 68.25 88 TYR A N 1
ATOM 700 C CA . TYR A 1 88 ? -0.086 -16.626 -25.144 1.00 68.25 88 TYR A CA 1
ATOM 701 C C . TYR A 1 88 ? 0.294 -15.193 -24.732 1.00 68.25 88 TYR A C 1
ATOM 703 O O . TYR A 1 88 ? 1.124 -14.969 -23.835 1.00 68.25 88 TYR A O 1
ATOM 711 N N . GLY A 1 89 ? -0.255 -14.204 -25.431 1.00 70.88 89 GLY A N 1
ATOM 712 C CA . GLY A 1 89 ? -0.039 -12.794 -25.160 1.00 70.88 89 GLY A CA 1
ATOM 713 C C . GLY A 1 89 ? -0.695 -12.340 -23.861 1.00 70.88 89 GLY A C 1
ATOM 714 O O . GLY A 1 89 ? -1.580 -13.007 -23.324 1.00 70.88 89 GLY A O 1
ATOM 715 N N . PRO A 1 90 ? -0.248 -11.188 -23.336 1.00 75.00 90 PRO A N 1
ATOM 716 C CA . PRO A 1 90 ? -0.812 -10.611 -22.121 1.00 75.00 90 PRO A CA 1
ATOM 717 C C . PRO A 1 90 ? -2.315 -10.309 -22.262 1.00 75.00 90 PRO A C 1
ATOM 719 O O . PRO A 1 90 ? -3.058 -10.506 -21.311 1.00 75.00 90 PRO A O 1
ATOM 722 N N . GLU A 1 91 ? -2.780 -9.902 -23.446 1.00 81.88 91 GLU A N 1
ATOM 723 C CA . GLU A 1 91 ? -4.200 -9.591 -23.679 1.00 81.88 91 GLU A CA 1
ATOM 724 C C . GLU A 1 91 ? -5.096 -10.823 -23.549 1.00 81.88 91 GLU A C 1
ATOM 726 O O . GLU A 1 91 ? -6.122 -10.767 -22.876 1.00 81.88 91 GLU A O 1
ATOM 731 N N . ASN A 1 92 ? -4.680 -11.956 -24.123 1.00 81.88 92 ASN A N 1
ATOM 732 C CA . ASN A 1 92 ? -5.442 -13.197 -24.013 1.00 81.88 92 ASN A CA 1
ATOM 733 C C . ASN A 1 92 ? -5.429 -13.746 -22.579 1.00 81.88 92 ASN A C 1
ATOM 735 O O . ASN A 1 92 ? -6.431 -14.272 -22.114 1.00 81.88 92 ASN A O 1
ATOM 739 N N . ALA A 1 93 ? -4.318 -13.589 -21.853 1.00 80.19 93 ALA A N 1
ATOM 740 C CA . ALA A 1 93 ? -4.252 -13.990 -20.451 1.00 80.19 93 ALA A CA 1
ATOM 741 C C . ALA A 1 93 ? -5.182 -13.156 -19.556 1.00 80.19 93 ALA A C 1
ATOM 743 O O . ALA A 1 93 ? -5.804 -13.710 -18.654 1.00 80.19 93 ALA A O 1
ATOM 744 N N . LEU A 1 94 ? -5.303 -11.849 -19.823 1.00 84.75 94 LEU A N 1
ATOM 745 C CA . LEU A 1 94 ? -6.268 -10.990 -19.139 1.00 84.75 94 LEU A CA 1
ATOM 746 C C . LEU A 1 94 ? -7.701 -11.444 -19.427 1.00 84.75 94 LEU A C 1
ATOM 748 O O . LEU A 1 94 ? -8.457 -11.671 -18.490 1.00 84.75 94 LEU A O 1
ATOM 752 N N . LYS A 1 95 ? -8.036 -11.652 -20.705 1.00 86.50 95 LYS A N 1
ATOM 753 C CA . LYS A 1 95 ? -9.362 -12.128 -21.107 1.00 86.50 95 LYS A CA 1
ATOM 754 C C . LYS A 1 95 ? -9.698 -13.481 -20.472 1.00 86.50 95 LYS A C 1
ATOM 756 O O . LYS A 1 95 ? -10.762 -13.637 -19.898 1.00 86.50 95 LYS A O 1
ATOM 761 N N . HIS A 1 96 ? -8.761 -14.430 -20.487 1.00 82.81 96 HIS A N 1
ATOM 762 C CA . HIS A 1 96 ? -8.947 -15.737 -19.850 1.00 82.81 96 HIS A CA 1
ATOM 763 C C . HIS A 1 96 ? -9.179 -15.611 -18.339 1.00 82.81 96 HIS A C 1
ATOM 765 O O . HIS A 1 96 ? -9.999 -16.330 -17.779 1.00 82.81 96 HIS A O 1
ATOM 771 N N . ALA A 1 97 ? -8.472 -14.701 -17.662 1.00 84.12 97 ALA A N 1
ATOM 772 C CA . ALA A 1 97 ? -8.709 -14.434 -16.245 1.00 84.12 97 ALA A CA 1
ATOM 773 C C . ALA A 1 97 ? -10.099 -13.821 -16.003 1.00 84.12 97 ALA A C 1
ATOM 775 O O . ALA A 1 97 ? -10.762 -14.206 -15.047 1.00 84.12 97 ALA A O 1
ATOM 776 N N . GLU A 1 98 ? -10.559 -12.912 -16.866 1.00 86.62 98 GLU A N 1
ATOM 777 C CA . GLU A 1 98 ? -11.912 -12.340 -16.815 1.00 86.62 98 GLU A CA 1
ATOM 778 C C . GLU A 1 98 ? -12.994 -13.404 -17.049 1.00 86.62 98 GLU A C 1
ATOM 780 O O . GLU A 1 98 ? -13.954 -13.477 -16.283 1.00 86.62 98 GLU A O 1
ATOM 785 N N . ASP A 1 99 ? -12.804 -14.279 -18.035 1.00 85.88 99 ASP A N 1
ATOM 786 C CA . ASP A 1 99 ? -13.722 -15.378 -18.341 1.00 85.88 99 ASP A CA 1
ATOM 787 C C . ASP A 1 99 ? -13.832 -16.363 -17.158 1.00 85.88 99 ASP A C 1
ATOM 789 O O . ASP A 1 99 ? -14.936 -16.754 -16.780 1.00 85.88 99 ASP A O 1
ATOM 793 N N . LEU A 1 100 ? -12.711 -16.698 -16.500 1.00 84.56 100 LEU A N 1
ATOM 794 C CA . LEU A 1 100 ? -12.703 -17.535 -15.287 1.00 84.56 100 LEU A CA 1
ATOM 795 C C . LEU A 1 100 ? -13.456 -16.900 -14.109 1.00 84.56 100 LEU A C 1
ATOM 797 O O . LEU A 1 100 ? -14.046 -17.608 -13.291 1.00 84.56 100 LEU A O 1
ATOM 801 N N . ILE A 1 101 ? -13.419 -15.570 -13.995 1.00 85.50 101 ILE A N 1
ATOM 802 C CA . ILE A 1 101 ? -14.143 -14.842 -12.946 1.00 85.50 101 ILE A CA 1
ATOM 803 C C . ILE A 1 101 ? -15.647 -14.846 -13.233 1.00 85.50 101 ILE A C 1
ATOM 805 O O . ILE A 1 101 ? -16.430 -15.025 -12.303 1.00 85.50 101 ILE A O 1
ATOM 809 N N . ASN A 1 102 ? -16.035 -14.646 -14.496 1.00 83.00 102 ASN A N 1
ATOM 810 C CA . ASN A 1 102 ? -17.433 -14.527 -14.914 1.00 83.00 102 ASN A CA 1
ATOM 811 C C . ASN A 1 102 ? -18.167 -15.874 -14.995 1.00 83.00 102 ASN A C 1
ATOM 813 O O . ASN A 1 102 ? -19.384 -15.894 -14.844 1.00 83.00 102 ASN A O 1
ATOM 817 N N . GLY A 1 103 ? -17.452 -16.971 -15.260 1.00 79.19 103 GLY A N 1
ATOM 818 C CA . GLY A 1 103 ? -18.020 -18.319 -15.325 1.00 79.19 103 GLY A CA 1
ATOM 819 C C . GLY A 1 103 ? -18.223 -18.938 -13.941 1.00 79.19 103 GLY A C 1
ATOM 820 O O . GLY A 1 103 ? -19.257 -18.756 -13.307 1.00 79.19 103 GLY A O 1
ATOM 821 N N . ASP A 1 104 ? -17.213 -19.667 -13.465 1.00 66.81 104 ASP A N 1
ATOM 822 C CA . ASP A 1 104 ? -17.324 -20.555 -12.296 1.00 66.81 104 ASP A CA 1
ATOM 823 C C . ASP A 1 104 ? -16.919 -19.891 -10.966 1.00 66.81 104 ASP A C 1
ATOM 825 O O . ASP A 1 104 ? -16.809 -20.549 -9.930 1.00 66.81 104 ASP A O 1
ATOM 829 N N . GLY A 1 105 ? -16.623 -18.586 -10.973 1.00 75.50 105 GLY A N 1
ATOM 830 C CA . GLY A 1 105 ? -16.150 -17.872 -9.784 1.00 75.50 105 GLY A CA 1
ATOM 831 C C . GLY A 1 105 ? -14.774 -18.341 -9.290 1.00 75.50 105 GLY A C 1
ATOM 832 O O . GLY A 1 105 ? -14.435 -18.145 -8.119 1.00 75.50 105 GLY A O 1
ATOM 833 N N . GLN A 1 106 ? -13.953 -18.932 -10.166 1.00 85.12 106 GLN A N 1
ATOM 834 C CA . GLN A 1 106 ? -12.623 -19.473 -9.858 1.00 85.12 106 GLN A CA 1
ATOM 835 C C . GLN A 1 106 ? -11.567 -18.366 -9.672 1.00 85.12 106 GLN A C 1
ATOM 837 O O . GLN A 1 106 ? -10.540 -18.308 -10.353 1.00 85.12 106 GLN A O 1
ATOM 842 N N . LYS A 1 107 ? -11.794 -17.474 -8.700 1.00 87.38 107 LYS A N 1
ATOM 843 C CA . LYS A 1 107 ? -10.924 -16.319 -8.424 1.00 87.38 107 LYS A CA 1
ATOM 844 C C . LYS A 1 107 ? -9.490 -16.723 -8.072 1.00 87.38 107 LYS A C 1
ATOM 846 O O . LYS A 1 107 ? -8.562 -16.019 -8.450 1.00 87.38 107 LYS A O 1
ATOM 851 N N . GLN A 1 108 ? -9.300 -17.849 -7.379 1.00 88.12 108 GLN A N 1
ATOM 852 C CA . GLN A 1 108 ? -7.969 -18.344 -6.997 1.00 88.12 108 GLN A CA 1
ATOM 853 C C . GLN A 1 108 ? -7.167 -18.854 -8.201 1.00 88.12 108 GLN A C 1
ATOM 855 O O . GLN A 1 108 ? -5.980 -18.564 -8.314 1.00 88.12 108 GLN A O 1
ATOM 860 N N . GLU A 1 109 ? -7.808 -19.561 -9.133 1.00 87.44 109 GLU A N 1
ATOM 861 C CA . GLU A 1 109 ? -7.133 -20.041 -10.343 1.00 87.44 109 GLU A CA 1
ATOM 862 C C . GLU A 1 109 ? -6.777 -18.877 -11.275 1.00 87.44 109 GLU A C 1
ATOM 864 O O . GLU A 1 109 ? -5.657 -18.802 -11.785 1.00 87.44 109 GLU A O 1
ATOM 869 N N . ALA A 1 110 ? -7.703 -17.926 -11.448 1.00 89.00 110 ALA A N 1
ATOM 870 C CA . ALA A 1 110 ? -7.442 -16.695 -12.187 1.00 89.00 110 ALA A CA 1
ATOM 871 C C . ALA A 1 110 ? -6.275 -15.906 -11.565 1.00 89.00 110 ALA A C 1
ATOM 873 O O . ALA A 1 110 ? -5.377 -15.459 -12.283 1.00 89.00 110 ALA A O 1
ATOM 874 N N . LEU A 1 111 ? -6.246 -15.790 -10.231 1.00 90.06 111 LEU A N 1
ATOM 875 C CA . LEU A 1 111 ? -5.164 -15.140 -9.495 1.00 90.06 111 LEU A CA 1
ATOM 876 C C . LEU A 1 111 ? -3.817 -15.828 -9.748 1.00 90.06 111 LEU A C 1
ATOM 878 O O . LEU A 1 111 ? -2.854 -15.146 -10.098 1.00 90.06 111 LEU A O 1
ATOM 882 N N . GLN A 1 112 ? -3.751 -17.157 -9.624 1.00 89.88 112 GLN A N 1
ATOM 883 C CA . GLN A 1 112 ? -2.515 -17.913 -9.833 1.00 89.88 112 GLN A CA 1
ATOM 884 C C . GLN A 1 112 ? -2.002 -17.772 -11.273 1.00 89.88 112 GLN A C 1
ATOM 886 O O . GLN A 1 112 ? -0.827 -17.485 -11.484 1.00 89.88 112 GLN A O 1
ATOM 891 N N . LYS A 1 113 ? -2.886 -17.859 -12.274 1.00 86.94 113 LYS A N 1
ATOM 892 C CA . LYS A 1 113 ? -2.516 -17.671 -13.688 1.00 86.94 113 LYS A CA 1
ATOM 893 C C . LYS A 1 113 ? -1.906 -16.295 -13.958 1.00 86.94 113 LYS A C 1
ATOM 895 O O . LYS A 1 113 ? -0.926 -16.182 -14.698 1.00 86.94 113 LYS A O 1
ATOM 900 N N . LEU A 1 114 ? -2.475 -15.240 -13.372 1.00 89.25 114 LEU A N 1
ATOM 901 C CA . LEU A 1 114 ? -1.931 -13.887 -13.499 1.00 89.25 114 LEU A CA 1
ATOM 902 C C . LEU A 1 114 ? -0.621 -13.718 -12.713 1.00 89.25 114 LEU A C 1
ATOM 904 O O . LEU A 1 114 ? 0.305 -13.089 -13.229 1.00 89.25 114 LEU A O 1
ATOM 908 N N . TYR A 1 115 ? -0.513 -14.313 -11.520 1.00 89.56 115 TYR A N 1
ATOM 909 C CA . TYR A 1 115 ? 0.722 -14.351 -10.731 1.00 89.56 115 TYR A CA 1
ATOM 910 C C . TYR A 1 115 ? 1.865 -14.968 -11.541 1.00 89.56 115 TYR A C 1
ATOM 912 O O . TYR A 1 115 ? 2.892 -14.318 -11.755 1.00 89.56 115 TYR A O 1
ATOM 920 N N . ASP A 1 116 ? 1.654 -16.170 -12.082 1.00 84.88 116 ASP A N 1
ATOM 921 C CA . ASP A 1 116 ? 2.649 -16.880 -12.882 1.00 84.88 116 ASP A CA 1
ATOM 922 C C . ASP A 1 116 ? 3.033 -16.056 -14.106 1.00 84.88 116 ASP A C 1
ATOM 924 O O . ASP A 1 116 ? 4.211 -15.953 -14.441 1.00 84.88 116 ASP A O 1
ATOM 928 N N . LEU A 1 117 ? 2.080 -15.384 -14.756 1.00 82.94 117 LEU A N 1
ATOM 929 C CA . LEU A 1 117 ? 2.376 -14.516 -15.891 1.00 82.94 117 LEU A CA 1
ATOM 930 C C . LEU A 1 117 ? 3.317 -13.365 -15.521 1.00 82.94 117 LEU A C 1
ATOM 932 O O . LEU A 1 117 ? 4.217 -13.060 -16.307 1.00 82.94 117 LEU A O 1
ATOM 936 N N . ILE A 1 118 ? 3.122 -12.715 -14.374 1.00 82.69 118 ILE A N 1
ATOM 937 C CA . ILE A 1 118 ? 3.915 -11.542 -13.980 1.00 82.69 118 ILE A CA 1
ATOM 938 C C . ILE A 1 118 ? 5.284 -11.967 -13.427 1.00 82.69 118 ILE A C 1
ATOM 940 O O . ILE A 1 118 ? 6.296 -11.348 -13.764 1.00 82.69 118 ILE A O 1
ATOM 944 N N . ILE A 1 119 ? 5.334 -13.053 -12.648 1.00 82.81 119 ILE A N 1
ATOM 945 C CA . ILE A 1 119 ? 6.554 -13.561 -12.006 1.00 82.81 119 ILE A CA 1
ATOM 946 C C . ILE A 1 119 ? 7.448 -14.346 -12.979 1.00 82.81 119 ILE A C 1
ATOM 948 O O . ILE A 1 119 ? 8.654 -14.106 -13.023 1.00 82.81 119 ILE A O 1
ATOM 952 N N . SER A 1 120 ? 6.891 -15.228 -13.822 1.00 73.06 120 SER A N 1
ATOM 953 C CA . SER A 1 120 ? 7.667 -16.084 -14.753 1.00 73.06 120 SER A CA 1
ATOM 954 C C . SER A 1 120 ? 8.458 -15.303 -15.812 1.00 73.06 120 SER A C 1
ATOM 956 O O . SER A 1 120 ? 9.302 -15.854 -16.523 1.00 73.06 120 SER A O 1
ATOM 958 N N . ARG A 1 121 ? 8.201 -13.999 -15.958 1.00 57.75 121 ARG A N 1
ATOM 959 C CA . ARG A 1 121 ? 8.753 -13.152 -17.019 1.00 57.75 121 ARG A CA 1
ATOM 960 C C . ARG A 1 121 ? 9.907 -12.297 -16.508 1.00 57.75 121 ARG A C 1
ATOM 962 O O . ARG A 1 121 ? 9.846 -11.069 -16.525 1.00 57.75 121 ARG A O 1
ATOM 969 N N . SER A 1 122 ? 11.018 -12.953 -16.186 1.00 50.25 122 SER A N 1
ATOM 970 C CA . SER A 1 122 ? 12.319 -12.285 -16.207 1.00 50.25 122 SER A CA 1
ATOM 971 C C . SER A 1 122 ? 12.575 -11.777 -17.640 1.00 50.25 122 SER A C 1
ATOM 973 O O . SER A 1 122 ? 12.622 -12.559 -18.592 1.00 50.25 122 SER A O 1
ATOM 975 N N . TYR A 1 123 ? 12.659 -10.451 -17.801 1.00 46.75 123 TYR A N 1
ATOM 976 C CA . TYR A 1 123 ? 12.932 -9.717 -19.050 1.00 46.75 123 TYR A CA 1
ATOM 977 C C . TYR A 1 123 ? 11.758 -9.517 -20.037 1.00 46.75 123 TYR A C 1
ATOM 979 O O . TYR A 1 123 ? 11.777 -9.990 -21.179 1.00 46.75 123 TYR A O 1
ATOM 987 N N . ARG A 1 124 ? 10.736 -8.742 -19.645 1.00 64.56 124 ARG A N 1
ATOM 988 C CA . ARG A 1 124 ? 9.858 -8.056 -20.611 1.00 64.56 124 ARG A CA 1
ATOM 989 C C . ARG A 1 124 ? 9.846 -6.549 -20.321 1.00 64.56 124 ARG A C 1
ATOM 991 O O . ARG A 1 124 ? 9.636 -6.190 -19.165 1.00 64.56 124 ARG A O 1
ATOM 998 N N . PRO A 1 125 ? 10.085 -5.674 -21.318 1.00 67.44 125 PRO A N 1
ATOM 999 C CA . PRO A 1 125 ? 9.866 -4.245 -21.129 1.00 67.44 125 PRO A CA 1
ATOM 1000 C C . PRO A 1 125 ? 8.390 -4.002 -20.798 1.00 67.44 125 PRO A C 1
ATOM 1002 O O . PRO A 1 125 ? 7.515 -4.758 -21.231 1.00 67.44 125 PRO A O 1
ATOM 1005 N N . TRP A 1 126 ? 8.127 -2.968 -20.003 1.00 78.00 126 TRP A N 1
ATOM 1006 C CA . TRP A 1 126 ? 6.769 -2.558 -19.662 1.00 78.00 126 TRP A CA 1
ATOM 1007 C C . TRP A 1 126 ? 5.928 -2.304 -20.929 1.00 78.00 126 TRP A C 1
ATOM 1009 O O . TRP A 1 126 ? 6.433 -1.777 -21.920 1.00 78.00 126 TRP A O 1
ATOM 1019 N N . GLY A 1 127 ? 4.639 -2.654 -20.886 1.00 81.50 127 GLY A N 1
ATOM 1020 C CA . G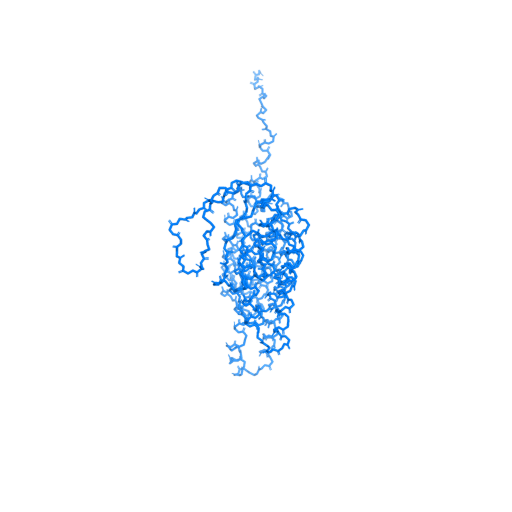LY A 1 127 ? 3.661 -2.352 -21.937 1.00 81.50 127 GLY A CA 1
ATOM 1021 C C . GLY A 1 127 ? 2.285 -2.049 -21.341 1.00 81.50 127 GLY A C 1
ATOM 1022 O O . GLY A 1 127 ? 1.978 -2.515 -20.246 1.00 81.50 127 GLY A O 1
ATOM 1023 N N . LYS A 1 128 ? 1.434 -1.297 -22.055 1.00 84.12 128 LYS A N 1
ATOM 1024 C CA . LYS A 1 128 ? 0.129 -0.819 -21.543 1.00 84.12 128 LYS A CA 1
ATOM 1025 C C . LYS A 1 128 ? -0.782 -1.949 -21.044 1.00 84.12 128 LYS A C 1
ATOM 1027 O O . LYS A 1 128 ? -1.434 -1.811 -20.012 1.00 84.12 128 LYS A O 1
ATOM 1032 N N . THR A 1 129 ? -0.781 -3.092 -21.728 1.00 85.00 129 THR A N 1
ATOM 1033 C CA . THR A 1 129 ? -1.551 -4.278 -21.324 1.00 85.00 129 THR A CA 1
ATOM 1034 C C . THR A 1 129 ? -1.109 -4.824 -19.968 1.00 85.00 129 THR A C 1
ATOM 1036 O O . THR A 1 129 ? -1.942 -5.309 -19.209 1.00 85.00 129 THR A O 1
ATOM 1039 N N . LEU A 1 130 ? 0.178 -4.712 -19.622 1.00 86.88 130 LEU A N 1
ATOM 1040 C CA . LEU A 1 130 ? 0.669 -5.136 -18.312 1.00 86.88 130 LEU A CA 1
ATOM 1041 C C . LEU A 1 130 ? 0.068 -4.279 -17.191 1.00 86.88 130 LEU A C 1
ATOM 1043 O O . LEU A 1 130 ? -0.311 -4.831 -16.167 1.00 86.88 130 LEU A O 1
ATOM 1047 N N . GLY A 1 131 ? -0.097 -2.970 -17.408 1.00 89.00 131 GLY A N 1
ATOM 1048 C CA . GLY A 1 131 ? -0.801 -2.094 -16.465 1.00 89.00 131 GLY A CA 1
ATOM 1049 C C . GLY A 1 131 ? -2.249 -2.534 -16.228 1.00 89.00 131 GLY A C 1
ATOM 1050 O O . GLY A 1 131 ? -2.671 -2.660 -15.083 1.00 89.00 131 GLY A O 1
ATOM 1051 N N . ARG A 1 132 ? -2.983 -2.882 -17.295 1.00 90.75 132 ARG A N 1
ATOM 1052 C CA . ARG A 1 132 ? -4.356 -3.420 -17.190 1.00 90.75 132 ARG A CA 1
ATOM 1053 C C . ARG A 1 132 ? -4.412 -4.749 -16.433 1.00 90.75 132 ARG A C 1
ATOM 1055 O O . ARG A 1 132 ? -5.265 -4.922 -15.570 1.00 90.75 132 ARG A O 1
ATOM 1062 N N . ILE A 1 133 ? -3.480 -5.662 -16.719 1.00 91.00 133 ILE A N 1
ATOM 1063 C CA . ILE A 1 133 ? -3.346 -6.926 -15.978 1.00 91.00 133 ILE A CA 1
ATOM 1064 C C . ILE A 1 133 ? -3.100 -6.655 -14.497 1.00 91.00 133 ILE A C 1
ATOM 1066 O O . ILE A 1 133 ? -3.726 -7.286 -13.653 1.00 91.00 133 ILE A O 1
ATOM 1070 N N . MET A 1 134 ? -2.216 -5.709 -14.180 1.00 93.81 134 MET A N 1
ATOM 1071 C CA . MET A 1 134 ? -1.901 -5.351 -12.802 1.00 93.81 134 MET A CA 1
ATOM 1072 C C . MET A 1 134 ? -3.108 -4.789 -12.053 1.00 93.81 134 MET A C 1
ATOM 1074 O O . MET A 1 134 ? -3.326 -5.192 -10.915 1.00 93.81 134 MET A O 1
ATOM 1078 N N . LEU A 1 135 ? -3.912 -3.924 -12.684 1.00 95.44 135 LEU A N 1
ATOM 1079 C CA . LEU A 1 135 ? -5.164 -3.428 -12.101 1.00 95.44 135 LEU A CA 1
ATOM 1080 C C . LEU A 1 135 ? -6.118 -4.584 -11.776 1.00 95.44 135 LEU A C 1
ATOM 1082 O O . LEU A 1 135 ? -6.610 -4.680 -10.652 1.00 95.44 135 LEU A O 1
ATOM 1086 N N . LYS A 1 136 ? -6.303 -5.522 -12.714 1.00 94.06 136 LYS A N 1
ATOM 1087 C CA . LYS A 1 136 ? -7.176 -6.677 -12.477 1.00 94.06 136 LYS A CA 1
ATOM 1088 C C . LYS A 1 136 ? -6.629 -7.630 -11.414 1.00 94.06 136 LYS A C 1
ATOM 1090 O O . LYS A 1 136 ? -7.378 -8.187 -10.615 1.00 94.06 136 LYS A O 1
ATOM 1095 N N . TYR A 1 137 ? -5.314 -7.805 -11.383 1.00 94.44 137 TYR A N 1
ATOM 1096 C CA . TYR A 1 137 ? -4.637 -8.646 -10.406 1.00 94.44 137 TYR A CA 1
ATOM 1097 C C . TYR A 1 137 ? -4.808 -8.111 -8.979 1.00 94.44 137 TYR A C 1
ATOM 1099 O O . TYR A 1 137 ? -5.137 -8.877 -8.075 1.00 94.44 137 TYR A O 1
ATOM 1107 N N . VAL A 1 138 ? -4.635 -6.801 -8.759 1.00 96.56 138 VAL A N 1
ATOM 1108 C CA . VAL A 1 138 ? -4.814 -6.223 -7.417 1.00 96.56 138 VAL A CA 1
ATOM 1109 C C . VAL A 1 138 ? -6.272 -6.274 -6.952 1.00 96.56 138 VAL A C 1
ATOM 1111 O O . VAL A 1 138 ? -6.500 -6.518 -5.771 1.00 96.56 138 VAL A O 1
ATOM 1114 N N . GLU A 1 139 ? -7.250 -6.148 -7.858 1.00 95.19 139 GLU A N 1
ATOM 1115 C CA . GLU A 1 139 ? -8.671 -6.390 -7.547 1.00 95.19 139 GLU A CA 1
ATOM 1116 C C . GLU A 1 139 ? -8.895 -7.807 -7.006 1.00 95.19 139 GLU A C 1
ATOM 1118 O O . GLU A 1 139 ? -9.507 -7.983 -5.952 1.00 95.19 139 GLU A O 1
ATOM 1123 N N . LEU A 1 140 ? -8.337 -8.820 -7.678 1.00 93.94 140 LEU A N 1
ATOM 1124 C CA . LEU A 1 140 ? -8.431 -10.211 -7.233 1.00 93.94 140 LEU A CA 1
ATOM 1125 C C . LEU A 1 140 ? -7.732 -10.446 -5.891 1.00 93.94 140 LEU A C 1
ATOM 1127 O O . LEU A 1 140 ? -8.253 -11.183 -5.053 1.00 93.94 140 LEU A O 1
ATOM 1131 N N . CYS A 1 141 ? -6.582 -9.814 -5.651 1.00 95.44 141 CYS A N 1
ATOM 1132 C CA . CYS A 1 141 ? -5.893 -9.888 -4.362 1.00 95.44 141 CYS A CA 1
ATOM 1133 C C . CYS A 1 141 ? -6.739 -9.321 -3.214 1.00 95.44 141 CYS A C 1
ATOM 1135 O O . CYS A 1 141 ? -6.741 -9.895 -2.124 1.00 95.44 141 CYS A O 1
ATOM 1137 N N . VAL A 1 142 ? -7.457 -8.215 -3.446 1.00 95.94 142 VAL A N 1
ATOM 1138 C CA . VAL A 1 142 ? -8.371 -7.624 -2.455 1.00 95.94 142 VAL A CA 1
ATOM 1139 C C . VAL A 1 142 ? -9.559 -8.550 -2.211 1.00 95.94 142 VAL A C 1
ATOM 1141 O O . VAL A 1 142 ? -9.844 -8.883 -1.062 1.00 95.94 142 VAL A O 1
ATOM 1144 N N . ASP A 1 143 ? -10.203 -9.035 -3.272 1.00 92.19 143 ASP A N 1
ATOM 1145 C CA . ASP A 1 143 ? -11.356 -9.937 -3.174 1.00 92.19 143 ASP A CA 1
ATOM 1146 C C . ASP A 1 143 ? -11.023 -11.259 -2.461 1.00 92.19 143 ASP A C 1
ATOM 1148 O O . ASP A 1 143 ? -11.840 -11.795 -1.714 1.00 92.19 143 ASP A O 1
ATOM 1152 N N . THR A 1 144 ? -9.816 -11.787 -2.670 1.00 91.94 144 THR A N 1
ATOM 1153 C CA . THR A 1 144 ? -9.327 -13.015 -2.020 1.00 91.94 144 THR A CA 1
ATOM 1154 C C . THR A 1 144 ? -8.651 -12.766 -0.667 1.00 91.94 144 THR A C 1
ATOM 1156 O O . THR A 1 144 ? -8.283 -13.724 0.015 1.00 91.94 144 THR A O 1
ATOM 1159 N N . ARG A 1 145 ? -8.495 -11.498 -0.255 1.00 93.44 145 ARG A N 1
ATOM 1160 C CA . ARG A 1 145 ? -7.774 -11.052 0.954 1.00 93.44 145 ARG A CA 1
ATOM 1161 C C . ARG A 1 145 ? -6.333 -11.575 1.050 1.00 93.44 145 ARG A C 1
ATOM 1163 O O . ARG A 1 145 ? -5.814 -11.809 2.144 1.00 93.44 145 ARG A O 1
ATOM 1170 N N . ASN A 1 146 ? -5.654 -11.730 -0.086 1.00 91.31 146 ASN A N 1
ATOM 1171 C CA . ASN A 1 146 ? -4.305 -12.289 -0.151 1.00 91.31 146 ASN A CA 1
ATOM 1172 C C . ASN A 1 146 ? -3.233 -11.210 -0.385 1.00 91.31 146 ASN A C 1
ATOM 1174 O O . ASN A 1 146 ? -2.709 -11.029 -1.484 1.00 91.31 146 ASN A O 1
ATOM 1178 N N . TRP A 1 147 ? -2.883 -10.476 0.676 1.00 93.00 147 TRP A N 1
ATOM 1179 C CA . TRP A 1 147 ? -1.928 -9.360 0.591 1.00 93.00 147 TRP A CA 1
ATOM 1180 C C . TRP A 1 147 ? -0.505 -9.807 0.222 1.00 93.00 147 TRP A C 1
ATOM 1182 O O . TRP A 1 147 ? 0.245 -9.031 -0.363 1.00 93.00 147 TRP A O 1
ATOM 1192 N N . ARG A 1 148 ? -0.121 -11.056 0.530 1.00 93.62 148 ARG A N 1
ATOM 1193 C CA . ARG A 1 148 ? 1.214 -11.591 0.205 1.00 93.62 148 ARG A CA 1
ATOM 1194 C C . ARG A 1 148 ? 1.411 -11.680 -1.305 1.00 93.62 148 ARG A C 1
ATOM 1196 O O . ARG A 1 148 ? 2.418 -11.209 -1.822 1.00 93.62 148 ARG A O 1
ATOM 1203 N N . PHE A 1 149 ? 0.396 -12.191 -2.000 1.00 92.94 149 PHE A N 1
ATOM 1204 C CA . PHE A 1 149 ? 0.353 -12.243 -3.459 1.00 92.94 149 PHE A CA 1
ATOM 1205 C C . PHE A 1 149 ? 0.410 -10.845 -4.081 1.00 92.94 149 PHE A C 1
ATOM 1207 O O . PHE A 1 149 ? 1.110 -10.647 -5.076 1.00 92.94 149 PHE A O 1
ATOM 1214 N N . ALA A 1 150 ? -0.277 -9.864 -3.487 1.00 94.81 150 ALA A N 1
ATOM 1215 C CA . ALA A 1 150 ? -0.179 -8.473 -3.921 1.00 94.81 150 ALA A CA 1
ATOM 1216 C C . ALA A 1 150 ? 1.248 -7.934 -3.749 1.00 94.81 150 ALA A C 1
ATOM 1218 O O . ALA A 1 150 ? 1.824 -7.416 -4.703 1.00 94.81 150 ALA A O 1
ATOM 1219 N N . ARG A 1 151 ? 1.842 -8.098 -2.560 1.00 94.31 151 ARG A N 1
ATOM 1220 C CA . ARG A 1 151 ? 3.193 -7.621 -2.243 1.00 94.31 151 ARG A CA 1
ATOM 1221 C C . ARG A 1 151 ? 4.236 -8.167 -3.210 1.00 94.31 151 ARG A C 1
ATOM 1223 O O . ARG A 1 151 ? 4.970 -7.384 -3.808 1.00 94.31 151 ARG A O 1
ATOM 1230 N N . ASP A 1 152 ? 4.297 -9.484 -3.369 1.00 92.38 152 ASP A N 1
ATOM 1231 C CA . ASP A 1 152 ? 5.357 -10.133 -4.144 1.00 92.38 152 ASP A CA 1
ATOM 1232 C C . ASP A 1 152 ? 5.319 -9.678 -5.617 1.00 92.38 152 ASP A C 1
ATOM 1234 O O . ASP A 1 152 ? 6.345 -9.322 -6.205 1.00 92.38 152 ASP A O 1
ATOM 1238 N N . VAL A 1 153 ? 4.116 -9.572 -6.189 1.00 92.00 153 VAL A N 1
ATOM 1239 C CA . VAL A 1 153 ? 3.920 -9.107 -7.567 1.00 92.00 153 VAL A CA 1
ATOM 1240 C C . VAL A 1 153 ? 4.143 -7.603 -7.714 1.00 92.00 153 VAL A C 1
ATOM 1242 O O . VAL A 1 153 ? 4.729 -7.181 -8.707 1.00 92.00 153 VAL A O 1
ATOM 1245 N N . LEU A 1 154 ? 3.737 -6.773 -6.749 1.00 94.44 154 LEU A N 1
ATOM 1246 C CA . LEU A 1 154 ? 3.973 -5.326 -6.806 1.00 94.44 154 LEU A CA 1
ATOM 1247 C C . LEU A 1 154 ? 5.466 -4.980 -6.715 1.00 94.44 154 LEU A C 1
ATOM 1249 O O . LEU A 1 154 ? 5.922 -4.076 -7.414 1.00 94.44 154 LEU A O 1
ATOM 1253 N N . ILE A 1 155 ? 6.249 -5.722 -5.923 1.00 91.38 155 ILE A N 1
ATOM 1254 C CA . ILE A 1 155 ? 7.714 -5.586 -5.883 1.00 91.38 155 ILE A CA 1
ATOM 1255 C C . ILE A 1 155 ? 8.321 -5.929 -7.250 1.00 91.38 155 ILE A C 1
ATOM 1257 O O . ILE A 1 155 ? 9.177 -5.196 -7.762 1.00 91.38 155 ILE A O 1
ATOM 1261 N N . GLN A 1 156 ? 7.849 -7.003 -7.888 1.00 89.25 156 GLN A N 1
ATOM 1262 C CA . GLN A 1 156 ? 8.284 -7.354 -9.238 1.00 89.25 156 GLN A CA 1
ATOM 1263 C C . GLN A 1 156 ? 7.865 -6.286 -10.262 1.00 89.25 156 GLN A C 1
ATOM 1265 O O . GLN A 1 156 ? 8.671 -5.864 -11.096 1.00 89.25 156 GLN A O 1
ATOM 1270 N N . TYR A 1 157 ? 6.631 -5.788 -10.178 1.00 91.06 157 TYR A N 1
ATOM 1271 C CA . TYR A 1 157 ? 6.109 -4.768 -11.082 1.00 91.06 157 TYR A CA 1
ATOM 1272 C C . TYR A 1 157 ? 6.850 -3.435 -10.941 1.00 91.06 157 TYR A C 1
ATOM 1274 O O . TYR A 1 157 ? 7.153 -2.788 -11.947 1.00 91.06 157 TYR A O 1
ATOM 1282 N N . ARG A 1 158 ? 7.247 -3.064 -9.716 1.00 91.00 158 ARG A N 1
ATOM 1283 C CA . ARG A 1 158 ? 8.135 -1.926 -9.449 1.00 91.00 158 ARG A CA 1
ATOM 1284 C C . ARG A 1 158 ? 9.436 -2.043 -10.234 1.00 91.00 158 ARG A C 1
ATOM 1286 O O . ARG A 1 158 ? 9.827 -1.086 -10.898 1.00 91.00 158 ARG A O 1
ATOM 1293 N N . THR A 1 159 ? 10.075 -3.211 -10.203 1.00 88.69 159 THR A N 1
ATOM 1294 C CA . THR A 1 159 ? 11.323 -3.470 -10.941 1.00 88.69 159 THR A CA 1
ATOM 1295 C C . THR A 1 159 ? 11.141 -3.283 -12.450 1.00 88.69 159 THR A C 1
ATOM 1297 O O . THR A 1 159 ? 11.990 -2.681 -13.106 1.00 88.69 159 THR A O 1
ATOM 1300 N N . VAL A 1 160 ? 10.007 -3.727 -13.003 1.00 87.75 160 VAL A N 1
ATOM 1301 C CA . VAL A 1 160 ? 9.676 -3.562 -14.430 1.00 87.75 160 VAL A CA 1
ATOM 1302 C C . VAL A 1 160 ? 9.422 -2.091 -14.791 1.00 87.75 160 VAL A C 1
ATOM 1304 O O . VAL A 1 160 ? 9.864 -1.624 -15.842 1.00 87.75 160 VAL A O 1
ATOM 1307 N N . CYS A 1 161 ? 8.737 -1.345 -13.924 1.00 88.75 161 CYS A N 1
ATOM 1308 C CA . CYS A 1 161 ? 8.336 0.039 -14.183 1.00 88.75 161 CYS A CA 1
ATOM 1309 C C . CYS A 1 161 ? 9.446 1.066 -13.928 1.00 88.75 161 CYS A C 1
ATOM 1311 O O . CYS A 1 161 ? 9.415 2.136 -14.537 1.00 88.75 161 CYS A O 1
ATOM 1313 N N . GLN A 1 162 ? 10.428 0.758 -13.071 1.00 87.19 162 GLN A N 1
ATOM 1314 C CA . GLN A 1 162 ? 11.378 1.733 -12.516 1.00 87.19 162 GLN A CA 1
ATOM 1315 C C . GLN A 1 162 ? 12.043 2.629 -13.573 1.00 87.19 162 GLN A C 1
ATOM 1317 O O . GLN A 1 162 ? 12.133 3.843 -13.388 1.00 87.19 162 GLN A O 1
ATOM 1322 N N . ARG A 1 163 ? 12.499 2.053 -14.690 1.00 84.19 163 ARG A N 1
ATOM 1323 C CA . ARG A 1 163 ? 13.201 2.799 -15.751 1.00 84.19 163 ARG A CA 1
ATOM 1324 C C . ARG A 1 163 ? 12.304 3.264 -16.897 1.00 84.19 163 ARG A C 1
ATOM 1326 O O . ARG A 1 163 ? 12.771 4.032 -17.727 1.00 84.19 163 ARG A O 1
ATOM 1333 N N . VAL A 1 164 ? 11.064 2.780 -16.970 1.00 86.19 164 VAL A N 1
ATOM 1334 C CA . VAL A 1 164 ? 10.205 2.958 -18.152 1.00 86.19 164 VAL A CA 1
ATOM 1335 C C . VAL A 1 164 ? 9.010 3.850 -17.846 1.00 86.19 164 VAL A C 1
ATOM 1337 O O . VAL A 1 164 ? 8.830 4.869 -18.500 1.00 86.19 164 VAL A O 1
ATOM 1340 N N . ASN A 1 165 ? 8.188 3.484 -16.861 1.00 88.00 165 ASN A N 1
ATOM 1341 C CA . ASN A 1 165 ? 6.957 4.204 -16.549 1.00 88.00 165 ASN A CA 1
ATOM 1342 C C . ASN A 1 165 ? 6.564 4.011 -15.080 1.00 88.00 165 ASN A C 1
ATOM 1344 O O . ASN A 1 165 ? 5.758 3.143 -14.744 1.00 88.00 165 ASN A O 1
ATOM 1348 N N . ILE A 1 166 ? 7.135 4.834 -14.201 1.00 90.56 166 ILE A N 1
ATOM 1349 C CA . ILE A 1 166 ? 6.840 4.785 -12.764 1.00 90.56 166 ILE A CA 1
ATOM 1350 C C . ILE A 1 166 ? 5.401 5.221 -12.443 1.00 90.56 166 ILE A C 1
ATOM 1352 O O . ILE A 1 166 ? 4.815 4.716 -11.490 1.00 90.56 166 ILE A O 1
ATOM 1356 N N . ASN A 1 167 ? 4.792 6.063 -13.283 1.00 92.88 167 ASN A N 1
ATOM 1357 C CA . ASN A 1 167 ? 3.417 6.535 -13.094 1.00 92.88 167 ASN A CA 1
ATOM 1358 C C . ASN A 1 167 ? 2.410 5.382 -13.209 1.00 92.88 167 ASN A C 1
ATOM 1360 O O . ASN A 1 167 ? 1.409 5.362 -12.503 1.00 92.88 167 ASN A O 1
ATOM 1364 N N . SER A 1 168 ? 2.699 4.374 -14.042 1.00 94.12 168 SER A N 1
ATOM 1365 C CA . SER A 1 168 ? 1.860 3.173 -14.111 1.00 94.12 168 SER A CA 1
ATOM 1366 C C . SER A 1 168 ? 1.902 2.351 -12.819 1.00 94.12 168 SER A C 1
ATOM 1368 O O . SER A 1 168 ? 0.897 1.749 -12.449 1.00 94.12 168 SER A O 1
ATOM 1370 N N . LEU A 1 169 ? 3.041 2.320 -12.116 1.00 94.62 169 LEU A N 1
ATOM 1371 C CA . LEU A 1 169 ? 3.117 1.710 -10.786 1.00 94.62 169 LEU A CA 1
ATOM 1372 C C . LEU A 1 169 ? 2.303 2.522 -9.774 1.00 94.62 169 LEU A C 1
ATOM 1374 O O . LEU A 1 169 ? 1.558 1.940 -8.990 1.00 94.62 169 LEU A O 1
ATOM 1378 N N . GLU A 1 170 ? 2.438 3.847 -9.800 1.00 95.56 170 GLU A N 1
ATOM 1379 C CA . GLU A 1 170 ? 1.698 4.745 -8.913 1.00 95.56 170 GLU A CA 1
ATOM 1380 C C . GLU A 1 170 ? 0.178 4.587 -9.070 1.00 95.56 170 GLU A C 1
ATOM 1382 O O . GLU A 1 170 ? -0.525 4.465 -8.069 1.00 95.56 170 GLU A O 1
ATOM 1387 N N . GLU A 1 171 ? -0.326 4.525 -10.305 1.00 96.44 171 GLU A N 1
ATOM 1388 C CA . GLU A 1 171 ? -1.746 4.307 -10.609 1.00 96.44 171 GLU A CA 1
ATOM 1389 C C . GLU A 1 171 ? -2.259 2.979 -10.029 1.00 96.44 171 GLU A C 1
ATOM 1391 O O . GLU A 1 171 ? -3.266 2.954 -9.320 1.00 96.44 171 GLU A O 1
ATOM 1396 N N . VAL A 1 172 ? -1.528 1.882 -10.256 1.00 97.12 172 VAL A N 1
ATOM 1397 C CA . VAL A 1 172 ? -1.886 0.555 -9.728 1.00 97.12 172 VAL A CA 1
ATOM 1398 C C . VAL A 1 172 ? -1.900 0.550 -8.199 1.00 97.12 172 VAL A C 1
ATOM 1400 O O . VAL A 1 172 ? -2.812 -0.015 -7.595 1.00 97.12 172 VAL A O 1
ATOM 1403 N N . ILE A 1 173 ? -0.917 1.187 -7.556 1.00 97.31 173 ILE A N 1
ATOM 1404 C CA . ILE A 1 173 ? -0.862 1.279 -6.093 1.00 97.31 173 ILE A CA 1
ATOM 1405 C C . ILE A 1 173 ? -2.029 2.109 -5.553 1.00 97.31 173 ILE A C 1
ATOM 1407 O O . ILE A 1 173 ? -2.665 1.701 -4.579 1.00 97.31 173 ILE A O 1
ATOM 1411 N N . LYS A 1 174 ? -2.338 3.248 -6.183 1.00 97.62 174 LYS A N 1
ATOM 1412 C CA . LYS A 1 174 ? -3.478 4.093 -5.808 1.00 97.62 174 LYS A CA 1
ATOM 1413 C C . LYS A 1 174 ? -4.792 3.317 -5.891 1.00 97.62 174 LYS A C 1
ATOM 1415 O O . LYS A 1 174 ? -5.571 3.375 -4.940 1.00 97.62 174 LYS A O 1
ATOM 1420 N N . HIS A 1 175 ? -5.001 2.552 -6.967 1.00 98.19 175 HIS A N 1
ATOM 1421 C CA . HIS A 1 175 ? -6.172 1.679 -7.126 1.00 98.19 175 HIS A CA 1
ATOM 1422 C C . HIS A 1 175 ? -6.233 0.603 -6.039 1.00 98.19 175 HIS A C 1
ATOM 1424 O O . HIS A 1 175 ? -7.243 0.469 -5.350 1.00 98.19 175 HIS A O 1
ATOM 1430 N N . PHE A 1 176 ? -5.125 -0.109 -5.810 1.00 98.19 176 PHE A N 1
ATOM 1431 C CA . PHE A 1 176 ? -5.041 -1.151 -4.784 1.00 98.19 176 PHE A CA 1
ATOM 1432 C C . PHE A 1 176 ? -5.376 -0.619 -3.384 1.00 98.19 176 PHE A C 1
ATOM 1434 O O . PHE A 1 176 ? -6.199 -1.198 -2.675 1.00 98.19 176 PHE A O 1
ATOM 1441 N N . MET A 1 177 ? -4.789 0.519 -3.004 1.00 97.75 177 MET A N 1
ATOM 1442 C CA . MET A 1 177 ? -5.078 1.169 -1.727 1.00 97.75 177 MET A CA 1
ATOM 1443 C C . MET A 1 177 ? -6.526 1.644 -1.628 1.00 97.75 177 MET A C 1
ATOM 1445 O O . MET A 1 177 ? -7.109 1.550 -0.552 1.00 97.75 177 MET A O 1
ATOM 1449 N N . HIS A 1 178 ? -7.100 2.187 -2.704 1.00 97.75 178 HIS A N 1
ATOM 1450 C CA . HIS A 1 178 ? -8.489 2.644 -2.703 1.00 97.75 178 HIS A CA 1
ATOM 1451 C C . HIS A 1 178 ? -9.452 1.480 -2.440 1.00 97.75 178 HIS A C 1
ATOM 1453 O O . HIS A 1 178 ? -10.281 1.568 -1.537 1.00 97.75 178 HIS A O 1
ATOM 1459 N N . LEU A 1 179 ? -9.275 0.360 -3.148 1.00 98.06 179 LEU A N 1
ATOM 1460 C CA . LEU A 1 179 ? -10.074 -0.849 -2.947 1.00 98.06 179 LEU A CA 1
ATOM 1461 C C . LEU A 1 179 ? -9.918 -1.419 -1.531 1.00 98.06 179 LEU A C 1
ATOM 1463 O O . LEU A 1 179 ? -10.912 -1.761 -0.893 1.00 98.06 179 LEU A O 1
ATOM 1467 N N . ALA A 1 180 ? -8.684 -1.508 -1.024 1.00 97.81 180 ALA A N 1
ATOM 1468 C CA . ALA A 1 180 ? -8.419 -2.021 0.318 1.00 97.81 180 ALA A CA 1
ATOM 1469 C C . ALA A 1 180 ? -9.063 -1.148 1.410 1.00 97.81 180 ALA A C 1
ATOM 1471 O O . ALA A 1 180 ? -9.661 -1.688 2.341 1.00 97.81 180 ALA A O 1
ATOM 1472 N N . ASN A 1 181 ? -8.982 0.183 1.274 1.00 97.06 181 ASN A N 1
ATOM 1473 C CA . ASN A 1 181 ? -9.632 1.122 2.191 1.00 97.06 181 ASN A CA 1
ATOM 1474 C C . ASN A 1 181 ? -11.146 0.969 2.166 1.00 97.06 181 ASN A C 1
ATOM 1476 O O . ASN A 1 181 ? -11.741 0.731 3.211 1.00 97.06 181 ASN A O 1
ATOM 1480 N N . ALA A 1 182 ? -11.752 0.998 0.977 1.00 97.06 182 ALA A N 1
ATOM 1481 C CA . ALA A 1 182 ? -13.198 0.872 0.836 1.00 97.06 182 ALA A CA 1
ATOM 1482 C C . ALA A 1 182 ? -13.725 -0.414 1.494 1.00 97.06 182 ALA A C 1
ATOM 1484 O O . ALA A 1 182 ? -14.731 -0.388 2.196 1.00 97.06 182 ALA A O 1
ATOM 1485 N N . ARG A 1 183 ? -13.031 -1.551 1.331 1.00 96.00 183 ARG A N 1
ATOM 1486 C CA . ARG A 1 183 ? -13.439 -2.814 1.969 1.00 96.00 183 ARG A CA 1
ATOM 1487 C C . ARG A 1 183 ? -13.305 -2.790 3.493 1.00 96.00 183 ARG A C 1
ATOM 1489 O O . ARG A 1 183 ? -14.185 -3.314 4.172 1.00 96.00 183 ARG A O 1
ATOM 1496 N N . ALA A 1 184 ? -12.234 -2.205 4.025 1.00 95.38 184 ALA A N 1
ATOM 1497 C CA . ALA A 1 184 ? -12.027 -2.103 5.468 1.00 95.38 184 ALA A CA 1
ATOM 1498 C C . ALA A 1 184 ? -13.012 -1.130 6.131 1.00 95.38 184 ALA A C 1
ATOM 1500 O O . ALA A 1 184 ? -13.570 -1.458 7.174 1.00 95.38 184 ALA A O 1
ATOM 1501 N N . GLU A 1 185 ? -13.275 0.017 5.504 1.00 94.19 185 GLU A N 1
ATOM 1502 C CA . GLU A 1 185 ? -14.262 0.995 5.969 1.00 94.19 185 GLU A CA 1
ATOM 1503 C C . GLU A 1 185 ? -15.670 0.402 5.974 1.00 94.19 185 GLU A C 1
ATOM 1505 O O . GLU A 1 185 ? -16.383 0.532 6.964 1.00 94.19 185 GLU A O 1
ATOM 1510 N N . LEU A 1 186 ? -16.057 -0.320 4.914 1.00 92.75 186 LEU A N 1
ATOM 1511 C CA . LEU A 1 186 ? -17.336 -1.031 4.875 1.00 92.75 186 LEU A CA 1
ATOM 1512 C C . LEU A 1 186 ? -17.461 -2.031 6.030 1.00 92.75 186 LEU A C 1
ATOM 1514 O O . LEU A 1 186 ? -18.491 -2.054 6.699 1.00 92.75 186 LEU A O 1
ATOM 1518 N N . ALA A 1 187 ? -16.414 -2.819 6.294 1.00 91.94 187 ALA A N 1
ATOM 1519 C CA . ALA A 1 187 ? -16.416 -3.769 7.402 1.00 91.94 187 ALA A CA 1
ATOM 1520 C C . ALA A 1 187 ? -16.536 -3.061 8.764 1.00 91.94 187 ALA A C 1
ATOM 1522 O O . ALA A 1 187 ? -17.356 -3.467 9.584 1.00 91.94 187 ALA A O 1
ATOM 1523 N N . GLY A 1 188 ? -15.769 -1.989 8.989 1.00 89.44 188 GLY A N 1
ATOM 1524 C CA . GLY A 1 188 ? -15.810 -1.225 10.240 1.00 89.44 188 GLY A CA 1
ATOM 1525 C C . GLY A 1 188 ? -17.146 -0.510 10.466 1.00 89.44 188 GLY A C 1
ATOM 1526 O O . GLY A 1 188 ? -17.688 -0.544 11.566 1.00 89.44 188 GLY A O 1
ATOM 1527 N N . ASN A 1 189 ? -17.726 0.079 9.418 1.00 89.31 189 ASN A N 1
ATOM 1528 C CA . ASN A 1 189 ? -19.014 0.772 9.508 1.00 89.31 189 ASN A CA 1
ATOM 1529 C C . ASN A 1 189 ? -20.171 -0.200 9.777 1.00 89.31 189 ASN A C 1
ATOM 1531 O O . ASN A 1 189 ? -21.105 0.144 10.495 1.00 89.31 189 ASN A O 1
ATOM 1535 N N . GLN A 1 190 ? -20.109 -1.417 9.225 1.00 86.44 190 GLN A N 1
ATOM 1536 C CA . GLN A 1 190 ? -21.094 -2.463 9.508 1.00 86.44 190 GLN A CA 1
ATOM 1537 C C . GLN A 1 190 ? -21.045 -2.921 10.967 1.00 86.44 190 GLN A C 1
ATOM 1539 O O . GLN A 1 190 ? -22.097 -3.118 11.564 1.00 86.44 190 GLN A O 1
ATOM 1544 N N . ALA A 1 191 ? -19.850 -3.049 11.549 1.00 85.75 191 ALA A N 1
ATOM 1545 C CA . ALA A 1 191 ? -19.698 -3.439 12.949 1.00 85.75 191 ALA A CA 1
ATOM 1546 C C . ALA A 1 191 ? -20.308 -2.413 13.912 1.00 85.75 191 ALA A C 1
ATOM 1548 O O . ALA A 1 191 ? -20.980 -2.788 14.865 1.00 85.75 191 ALA A O 1
ATOM 1549 N N . GLN A 1 192 ? -20.162 -1.119 13.609 1.00 81.88 192 GLN A N 1
ATOM 1550 C CA . GLN A 1 192 ? -20.714 -0.029 14.419 1.00 81.88 192 GLN A CA 1
ATOM 1551 C C . GLN A 1 192 ? -22.254 -0.020 14.480 1.00 81.88 192 GLN A C 1
ATOM 1553 O O . GLN A 1 192 ? -22.823 0.613 15.369 1.00 81.88 192 GLN A O 1
ATOM 1558 N N . ALA A 1 193 ? -22.925 -0.693 13.539 1.00 83.19 193 ALA A N 1
ATOM 1559 C CA . ALA A 1 193 ? -24.381 -0.820 13.492 1.00 83.19 193 ALA A CA 1
ATOM 1560 C C . ALA A 1 193 ? -24.921 -2.041 14.266 1.00 83.19 193 ALA A C 1
ATOM 1562 O O . ALA A 1 193 ? -26.138 -2.196 14.369 1.00 83.19 193 ALA A O 1
ATOM 1563 N N . LEU A 1 194 ? -24.044 -2.915 14.774 1.00 83.56 194 LEU A N 1
ATOM 1564 C CA . LEU A 1 194 ? -24.415 -4.120 15.519 1.00 83.56 194 LEU A CA 1
ATOM 1565 C C . LEU A 1 194 ? -24.470 -3.853 17.029 1.00 83.56 194 LEU A C 1
ATOM 1567 O O . LEU A 1 194 ? -23.825 -2.941 17.539 1.00 83.56 194 LEU A O 1
ATOM 1571 N N . VAL A 1 195 ? -25.240 -4.673 17.748 1.00 76.50 195 VAL A N 1
ATOM 1572 C CA . VAL A 1 195 ? -25.321 -4.640 19.219 1.00 7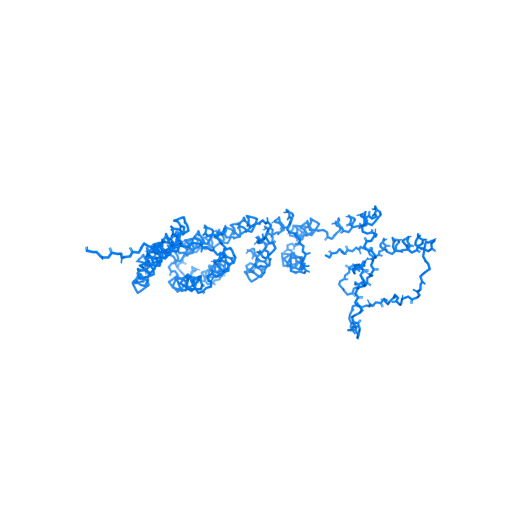6.50 195 VAL A CA 1
ATOM 1573 C C . VAL A 1 195 ? -24.040 -5.232 19.820 1.00 76.50 195 VAL A C 1
ATOM 1575 O O . VAL A 1 195 ? -23.499 -6.187 19.268 1.00 76.50 195 VAL A O 1
ATOM 1578 N N . ASP A 1 196 ? -23.590 -4.723 20.970 1.00 79.81 196 ASP A N 1
ATOM 1579 C CA . ASP A 1 196 ? -22.282 -5.003 21.596 1.00 79.81 196 ASP A CA 1
ATOM 1580 C C . ASP A 1 196 ? -21.803 -6.473 21.532 1.00 79.81 196 ASP A C 1
ATOM 1582 O O . ASP A 1 196 ? -20.663 -6.745 21.159 1.00 79.81 196 ASP A O 1
ATOM 1586 N N . LEU A 1 197 ? -22.663 -7.453 21.840 1.00 74.00 197 LEU A N 1
ATOM 1587 C CA . LEU A 1 197 ? -22.272 -8.873 21.869 1.00 74.00 197 LEU A CA 1
ATOM 1588 C C . LEU A 1 197 ? -22.126 -9.498 20.465 1.00 74.00 197 LEU A C 1
ATOM 1590 O O . LEU A 1 197 ? -21.318 -10.406 20.259 1.00 74.00 197 LEU A O 1
ATOM 1594 N N . GLU A 1 198 ? -22.895 -9.013 19.487 1.00 78.12 198 GLU A N 1
ATOM 1595 C CA . GLU A 1 198 ? -22.767 -9.390 18.073 1.00 78.12 198 GLU A CA 1
ATOM 1596 C C . GLU A 1 198 ? -21.590 -8.662 17.413 1.00 78.12 198 GLU A C 1
ATOM 1598 O O . GLU A 1 198 ? -20.893 -9.256 16.583 1.00 78.12 198 GLU A O 1
ATOM 1603 N N . ALA A 1 199 ? -21.328 -7.420 17.831 1.00 77.31 199 ALA A N 1
ATOM 1604 C CA . ALA A 1 199 ? -20.209 -6.606 17.376 1.00 77.31 199 ALA A CA 1
ATOM 1605 C C . ALA A 1 199 ? -18.863 -7.278 17.684 1.00 77.31 199 ALA A C 1
ATOM 1607 O O . ALA A 1 199 ? -18.059 -7.444 16.774 1.00 77.31 199 ALA A O 1
ATOM 1608 N N . ASP A 1 200 ? -18.655 -7.805 18.895 1.00 80.69 200 ASP A N 1
ATOM 1609 C CA . ASP A 1 200 ? -17.412 -8.507 19.263 1.00 80.69 200 ASP A CA 1
ATOM 1610 C C . ASP A 1 200 ? -17.106 -9.724 18.364 1.00 80.69 200 ASP A C 1
ATOM 1612 O O . ASP A 1 200 ? -15.959 -9.987 17.972 1.00 80.69 200 ASP A O 1
ATOM 1616 N N . ILE A 1 201 ? -18.135 -10.509 18.031 1.00 80.31 201 ILE A N 1
ATOM 1617 C CA . ILE A 1 201 ? -18.002 -11.681 17.152 1.00 80.31 201 ILE A CA 1
ATOM 1618 C C . ILE A 1 201 ? -17.731 -11.227 15.714 1.00 80.31 201 ILE A C 1
ATOM 1620 O O . ILE A 1 201 ? -16.901 -11.830 15.019 1.00 80.31 201 ILE A O 1
ATOM 1624 N N . TYR A 1 202 ? -18.420 -10.177 15.272 1.00 84.62 202 TYR A N 1
ATOM 1625 C CA . TYR A 1 202 ? -18.258 -9.584 13.951 1.00 84.62 202 TYR A CA 1
ATOM 1626 C C . TYR A 1 202 ? -16.864 -8.978 13.770 1.00 84.62 202 TYR A C 1
ATOM 1628 O O . TYR A 1 202 ? -16.197 -9.253 12.769 1.00 84.62 202 TYR A O 1
ATOM 1636 N N . ASP A 1 203 ? -16.364 -8.262 14.773 1.00 86.31 203 ASP A N 1
ATOM 1637 C CA . ASP A 1 203 ? -15.040 -7.656 14.783 1.00 86.31 203 ASP A CA 1
ATOM 1638 C C . ASP A 1 203 ? -13.959 -8.709 14.591 1.00 86.31 203 ASP A C 1
ATOM 1640 O O . ASP A 1 203 ? -13.099 -8.600 13.715 1.00 86.31 203 ASP A O 1
ATOM 1644 N N . ARG A 1 204 ? -14.043 -9.813 15.336 1.00 86.62 204 ARG A N 1
ATOM 1645 C CA . ARG A 1 204 ? -13.079 -10.912 15.213 1.00 86.62 204 ARG A CA 1
ATOM 1646 C C . ARG A 1 204 ? -13.145 -11.610 13.855 1.00 86.62 204 ARG A C 1
ATOM 1648 O O . ARG A 1 204 ? -12.097 -11.971 13.317 1.00 86.62 204 ARG A O 1
ATOM 1655 N N . LYS A 1 205 ? -14.344 -11.837 13.309 1.00 88.62 205 LYS A N 1
ATOM 1656 C CA . LYS A 1 205 ? -14.535 -12.643 12.087 1.00 88.62 205 LYS A CA 1
ATOM 1657 C C . LYS A 1 205 ? -14.385 -11.852 10.788 1.00 88.62 205 LYS A C 1
ATOM 1659 O O . LYS A 1 205 ? -13.964 -12.427 9.782 1.00 88.62 205 LYS A O 1
ATOM 1664 N N . LEU A 1 206 ? -14.740 -10.571 10.785 1.00 88.31 206 LEU A N 1
ATOM 1665 C CA . LEU A 1 206 ? -14.854 -9.750 9.580 1.00 88.31 206 LEU A CA 1
ATOM 1666 C C . LEU A 1 206 ? -13.954 -8.517 9.639 1.00 88.31 206 LEU A C 1
ATOM 1668 O O . LEU A 1 206 ? -13.108 -8.374 8.754 1.00 88.31 206 LEU A O 1
ATOM 1672 N N . VAL A 1 207 ? -14.060 -7.683 10.675 1.00 92.81 207 VAL A N 1
ATOM 1673 C CA . VAL A 1 207 ? -13.329 -6.403 10.744 1.00 92.81 207 VAL A CA 1
ATOM 1674 C C . VAL A 1 207 ? -11.826 -6.605 10.897 1.00 92.81 207 VAL A C 1
ATOM 1676 O O . VAL A 1 207 ? -11.056 -6.143 10.059 1.00 92.81 207 VAL A O 1
ATOM 1679 N N . ASN A 1 208 ? -11.390 -7.367 11.899 1.00 93.31 208 ASN A N 1
ATOM 1680 C CA . ASN A 1 208 ? -9.976 -7.594 12.197 1.00 93.31 208 ASN A CA 1
ATOM 1681 C C . ASN A 1 208 ? -9.199 -8.187 11.006 1.00 93.31 208 ASN A C 1
ATOM 1683 O O . ASN A 1 208 ? -8.099 -7.708 10.714 1.00 93.31 208 ASN A O 1
ATOM 1687 N N . PRO A 1 209 ? -9.727 -9.176 10.254 1.00 95.19 209 PRO A N 1
ATOM 1688 C CA . PRO A 1 209 ? -9.100 -9.619 9.011 1.00 95.19 209 PRO A CA 1
ATOM 1689 C C . PRO A 1 209 ? -8.930 -8.512 7.964 1.00 95.19 209 PRO A C 1
ATOM 1691 O O . PRO A 1 209 ? -7.881 -8.454 7.319 1.00 95.19 209 PRO A O 1
ATOM 1694 N N . TRP A 1 210 ? -9.925 -7.637 7.792 1.00 96.25 210 TRP A N 1
ATOM 1695 C CA . TRP A 1 210 ? -9.845 -6.515 6.852 1.00 96.25 210 TRP A CA 1
ATOM 1696 C C . TRP A 1 210 ? -8.879 -5.429 7.322 1.00 96.25 210 TRP A C 1
ATOM 1698 O O . TRP A 1 210 ? -8.083 -4.945 6.521 1.00 96.25 210 TRP A O 1
ATOM 1708 N N . PHE A 1 211 ? -8.865 -5.109 8.615 1.00 96.38 211 PHE A N 1
ATOM 1709 C CA . PHE A 1 211 ? -7.912 -4.166 9.202 1.00 96.38 211 PHE A CA 1
ATOM 1710 C C . PHE A 1 211 ? -6.484 -4.675 9.076 1.00 96.38 211 PHE A C 1
ATOM 1712 O O . PHE A 1 211 ? -5.601 -3.936 8.646 1.00 96.38 211 PHE A O 1
ATOM 1719 N N . LYS A 1 212 ? -6.259 -5.966 9.338 1.00 95.94 212 LYS A N 1
ATOM 1720 C CA . LYS A 1 212 ? -4.963 -6.605 9.105 1.00 95.94 212 LYS A CA 1
ATOM 1721 C C . LYS A 1 212 ? -4.561 -6.541 7.634 1.00 95.94 212 LYS A C 1
ATOM 1723 O O . LYS A 1 212 ? -3.419 -6.211 7.333 1.00 95.94 212 LYS A O 1
ATOM 1728 N N . PHE A 1 213 ? -5.474 -6.849 6.715 1.00 97.44 213 PHE A N 1
ATOM 1729 C CA . PHE A 1 213 ? -5.201 -6.774 5.279 1.00 97.44 213 PHE A CA 1
ATOM 1730 C C . PHE A 1 213 ? -4.823 -5.349 4.842 1.00 97.44 213 PHE A C 1
ATOM 1732 O O . PHE A 1 213 ? -3.837 -5.162 4.124 1.00 97.44 213 PHE A O 1
ATOM 1739 N N . LEU A 1 214 ? -5.568 -4.341 5.302 1.00 98.06 214 LEU A N 1
ATOM 1740 C CA . LEU A 1 214 ? -5.300 -2.937 5.003 1.00 98.06 214 LEU A CA 1
ATOM 1741 C C . LEU A 1 214 ? -3.976 -2.466 5.625 1.00 98.06 214 LEU A C 1
ATOM 1743 O O . LEU A 1 214 ? -3.178 -1.810 4.959 1.00 98.06 214 LEU A O 1
ATOM 1747 N N . TRP A 1 215 ? -3.688 -2.861 6.863 1.00 97.94 215 TRP A N 1
ATOM 1748 C CA . TRP A 1 215 ? -2.417 -2.574 7.524 1.00 97.94 215 TRP A CA 1
ATOM 1749 C C . TRP A 1 215 ? -1.213 -3.149 6.761 1.00 97.94 215 TRP A C 1
ATOM 1751 O O . TRP A 1 215 ? -0.233 -2.446 6.504 1.00 97.94 215 TRP A O 1
ATOM 1761 N N . GLU A 1 216 ? -1.284 -4.413 6.336 1.00 97.50 216 GLU A N 1
ATOM 1762 C CA . GLU A 1 216 ? -0.235 -5.034 5.513 1.00 97.50 216 GLU A CA 1
ATOM 1763 C C . GLU A 1 216 ? -0.109 -4.366 4.133 1.00 97.50 216 GLU A C 1
ATOM 1765 O O . GLU A 1 216 ? 0.997 -4.242 3.596 1.00 97.50 216 GLU A O 1
ATOM 1770 N N . THR A 1 217 ? -1.224 -3.872 3.585 1.00 97.88 217 THR A N 1
ATOM 1771 C CA . THR A 1 217 ? -1.248 -3.074 2.352 1.00 97.88 217 THR A CA 1
ATOM 1772 C C . THR A 1 217 ? -0.479 -1.766 2.531 1.00 97.88 217 THR A C 1
ATOM 1774 O O . THR A 1 217 ? 0.417 -1.479 1.736 1.00 97.88 217 THR A O 1
ATOM 1777 N N . TYR A 1 218 ? -0.742 -1.010 3.602 1.00 98.44 218 TYR A N 1
ATOM 1778 C CA . TYR A 1 218 ? -0.014 0.225 3.900 1.00 98.44 218 TYR A CA 1
ATOM 1779 C C . TYR A 1 218 ? 1.492 -0.004 4.034 1.00 98.44 218 TYR A C 1
ATOM 1781 O O . TYR A 1 218 ? 2.275 0.683 3.376 1.00 98.44 218 TYR A O 1
ATOM 1789 N N . LYS A 1 219 ? 1.911 -1.011 4.811 1.00 97.69 219 LYS A N 1
ATOM 1790 C CA . LYS A 1 219 ? 3.336 -1.352 4.958 1.00 97.69 219 LYS A CA 1
ATOM 1791 C C . LYS A 1 219 ? 3.990 -1.690 3.620 1.00 97.69 219 LYS A C 1
ATOM 1793 O O . LYS A 1 219 ? 5.043 -1.146 3.302 1.00 97.69 219 LYS A O 1
ATOM 1798 N N . THR A 1 220 ? 3.336 -2.528 2.817 1.00 96.94 220 THR A N 1
ATOM 1799 C CA . THR A 1 220 ? 3.820 -2.917 1.484 1.00 96.94 220 THR A CA 1
ATOM 1800 C C . THR A 1 220 ? 4.031 -1.696 0.586 1.00 96.94 220 THR A C 1
ATOM 1802 O O . THR A 1 220 ? 5.063 -1.572 -0.075 1.00 96.94 220 THR A O 1
ATOM 1805 N N . VAL A 1 221 ? 3.079 -0.760 0.572 1.00 97.75 221 VAL A N 1
ATOM 1806 C CA . VAL A 1 221 ? 3.181 0.450 -0.252 1.00 97.75 221 VAL A CA 1
ATOM 1807 C C . VAL A 1 221 ? 4.296 1.378 0.231 1.00 97.75 221 VAL A C 1
ATOM 1809 O O . VAL A 1 221 ? 5.052 1.904 -0.594 1.00 97.75 221 VAL A O 1
ATOM 1812 N N . LEU A 1 222 ? 4.452 1.548 1.547 1.00 97.44 222 LEU A N 1
ATOM 1813 C CA . LEU A 1 222 ? 5.552 2.329 2.121 1.00 97.44 222 LEU A CA 1
ATOM 1814 C C . LEU A 1 222 ? 6.912 1.709 1.772 1.00 97.44 222 LEU A C 1
ATOM 1816 O O . LEU A 1 222 ? 7.830 2.426 1.383 1.00 97.44 222 LEU A O 1
ATOM 1820 N N . GLU A 1 223 ? 7.043 0.382 1.831 1.00 94.88 223 GLU A N 1
ATOM 1821 C CA . GLU A 1 223 ? 8.267 -0.328 1.437 1.00 94.88 223 GLU A CA 1
ATOM 1822 C C . GLU A 1 223 ? 8.608 -0.148 -0.050 1.00 94.88 223 GLU A C 1
ATOM 1824 O O . GLU A 1 223 ? 9.774 0.035 -0.402 1.00 94.88 223 GLU A O 1
ATOM 1829 N N . ILE A 1 224 ? 7.603 -0.163 -0.929 1.00 93.75 224 ILE A N 1
ATOM 1830 C CA . ILE A 1 224 ? 7.784 0.004 -2.378 1.00 93.75 224 ILE A CA 1
ATOM 1831 C C . ILE A 1 224 ? 8.206 1.437 -2.740 1.00 93.75 224 ILE A C 1
ATOM 1833 O O . ILE A 1 224 ? 9.035 1.626 -3.642 1.00 93.75 224 ILE A O 1
ATOM 1837 N N . SER A 1 225 ? 7.654 2.438 -2.047 1.00 93.81 225 SER A N 1
ATOM 1838 C CA . SER A 1 225 ? 7.825 3.862 -2.378 1.00 93.81 225 SER A CA 1
ATOM 1839 C C . SER A 1 225 ? 8.991 4.563 -1.659 1.00 93.81 225 SER A C 1
ATOM 1841 O O . SER A 1 225 ? 9.484 5.560 -2.179 1.00 93.81 225 SER A O 1
ATOM 1843 N N . ARG A 1 226 ? 9.520 4.021 -0.547 1.00 90.12 226 ARG A N 1
ATOM 1844 C CA . ARG A 1 226 ? 10.497 4.687 0.356 1.00 90.12 226 ARG A CA 1
ATOM 1845 C C . ARG A 1 226 ? 11.769 5.295 -0.259 1.00 90.12 226 ARG A C 1
ATOM 1847 O O . ARG A 1 226 ? 12.346 6.191 0.344 1.00 90.12 226 ARG A O 1
ATOM 1854 N N . TYR A 1 227 ? 12.254 4.797 -1.400 1.00 80.38 227 TYR A N 1
ATOM 1855 C CA . TYR A 1 227 ? 13.539 5.227 -1.995 1.00 80.38 227 TYR A CA 1
ATOM 1856 C C . TYR A 1 227 ? 13.403 5.829 -3.392 1.00 80.38 227 TYR A C 1
ATOM 1858 O O . TYR A 1 227 ? 14.383 5.886 -4.124 1.00 80.38 227 TYR A O 1
ATOM 1866 N N . SER A 1 228 ? 12.196 6.211 -3.800 1.00 85.88 228 SER A N 1
ATOM 1867 C CA . SER A 1 228 ? 11.973 6.795 -5.120 1.00 85.88 228 SER A CA 1
ATOM 1868 C C . SER A 1 228 ? 11.559 8.249 -4.972 1.00 85.88 228 SER A C 1
ATOM 1870 O O . SER A 1 228 ? 10.445 8.515 -4.530 1.00 85.88 228 SER A O 1
ATOM 1872 N N . SER A 1 229 ? 12.402 9.172 -5.433 1.00 89.62 229 SER A N 1
ATOM 1873 C CA . SER A 1 229 ? 12.104 10.609 -5.505 1.00 89.62 229 SER A CA 1
ATOM 1874 C C . SER A 1 229 ? 10.817 10.896 -6.289 1.00 89.62 229 SER A C 1
ATOM 1876 O O . SER A 1 229 ? 10.017 11.758 -5.949 1.00 89.62 229 SER A O 1
ATOM 1878 N N . ARG A 1 230 ? 10.528 10.068 -7.299 1.00 91.50 230 ARG A N 1
ATOM 1879 C CA . ARG A 1 230 ? 9.294 10.146 -8.099 1.00 91.50 230 ARG A CA 1
ATOM 1880 C C . ARG A 1 230 ? 8.037 9.637 -7.383 1.00 91.50 230 ARG A C 1
ATOM 1882 O O . ARG A 1 230 ? 6.954 9.763 -7.932 1.00 91.50 230 ARG A O 1
ATOM 1889 N N . LEU A 1 231 ? 8.166 9.028 -6.202 1.00 94.75 231 LEU A N 1
ATOM 1890 C CA . LEU A 1 231 ? 7.050 8.465 -5.428 1.00 94.75 231 LEU A CA 1
ATOM 1891 C C . LEU A 1 231 ? 6.941 9.073 -4.020 1.00 94.75 231 LEU A C 1
ATOM 1893 O O . LEU A 1 231 ? 6.224 8.529 -3.184 1.00 94.75 231 LEU A O 1
ATOM 1897 N N . GLU A 1 232 ? 7.613 10.193 -3.743 1.00 95.06 232 GLU A N 1
ATOM 1898 C CA . GLU A 1 232 ? 7.576 10.842 -2.422 1.00 95.06 232 GLU A CA 1
ATOM 1899 C C . GLU A 1 232 ? 6.154 11.255 -2.025 1.00 95.06 232 GLU A C 1
ATOM 1901 O O . GLU A 1 232 ? 5.717 10.992 -0.906 1.00 95.06 232 GLU A O 1
ATOM 1906 N N . SER A 1 233 ? 5.389 11.815 -2.969 1.00 96.12 233 SER A N 1
ATOM 1907 C CA . SER A 1 233 ? 3.983 12.173 -2.742 1.00 96.12 233 SER A CA 1
ATOM 1908 C C . SER A 1 233 ? 3.117 10.944 -2.433 1.00 96.12 233 SER A C 1
ATOM 1910 O O . SER A 1 233 ? 2.294 10.977 -1.518 1.00 96.12 233 SER A O 1
ATOM 1912 N N . LEU A 1 234 ? 3.342 9.826 -3.136 1.00 97.19 234 LEU A N 1
ATOM 1913 C CA . LEU A 1 234 ? 2.656 8.561 -2.864 1.00 97.19 234 LEU A CA 1
ATOM 1914 C C . LEU A 1 234 ? 3.008 8.029 -1.467 1.00 97.19 234 LEU A C 1
ATOM 1916 O O . LEU A 1 234 ? 2.112 7.584 -0.749 1.00 97.19 234 LEU A O 1
ATOM 1920 N N . TYR A 1 235 ? 4.282 8.096 -1.073 1.00 97.88 235 TYR A N 1
ATOM 1921 C CA . TYR A 1 235 ? 4.744 7.693 0.255 1.00 97.88 235 TYR A CA 1
ATOM 1922 C C . TYR A 1 235 ? 4.067 8.520 1.355 1.00 97.88 235 TYR A C 1
ATOM 1924 O O . TYR A 1 235 ? 3.465 7.946 2.263 1.00 97.88 235 TYR A O 1
ATOM 1932 N N . ALA A 1 236 ? 4.100 9.853 1.240 1.00 97.88 236 ALA A N 1
ATOM 1933 C CA . ALA A 1 236 ? 3.475 10.765 2.196 1.00 97.88 236 ALA A CA 1
ATOM 1934 C C . ALA A 1 236 ? 1.959 10.522 2.289 1.00 97.88 236 ALA A C 1
ATOM 1936 O O . ALA A 1 236 ? 1.444 10.235 3.367 1.00 97.88 236 ALA A O 1
ATOM 1937 N N . MET A 1 237 ? 1.245 10.491 1.157 1.00 98.12 237 MET A N 1
ATOM 1938 C CA . MET A 1 237 ? -0.193 10.189 1.130 1.00 98.12 237 MET A CA 1
ATOM 1939 C C . MET A 1 237 ? -0.514 8.850 1.814 1.00 98.12 237 MET A C 1
ATOM 1941 O O . MET A 1 237 ? -1.500 8.740 2.543 1.00 98.12 237 MET A O 1
ATOM 1945 N N . THR A 1 238 ? 0.310 7.824 1.588 1.00 98.50 238 THR A N 1
ATOM 1946 C CA . THR A 1 238 ? 0.137 6.502 2.204 1.00 98.50 238 THR A CA 1
ATOM 1947 C C . THR A 1 238 ? 0.318 6.566 3.717 1.00 98.50 238 THR A C 1
ATOM 1949 O O . THR A 1 238 ? -0.516 6.026 4.442 1.00 98.50 238 THR A O 1
ATOM 1952 N N . ALA A 1 239 ? 1.356 7.254 4.199 1.00 98.56 239 ALA A N 1
ATOM 1953 C CA . ALA A 1 239 ? 1.601 7.440 5.626 1.00 98.56 239 ALA A CA 1
ATOM 1954 C C . ALA A 1 239 ? 0.448 8.198 6.304 1.00 98.56 239 ALA A C 1
ATOM 1956 O O . ALA A 1 239 ? -0.076 7.727 7.309 1.00 98.56 239 ALA A O 1
ATOM 1957 N N . HIS A 1 240 ? -0.016 9.305 5.713 1.00 98.62 240 HIS A N 1
ATOM 1958 C CA . HIS A 1 240 ? -1.131 10.092 6.250 1.00 98.62 240 HIS A CA 1
ATOM 1959 C C . HIS A 1 240 ? -2.417 9.268 6.344 1.00 98.62 240 HIS A C 1
ATOM 1961 O O . HIS A 1 240 ? -3.079 9.272 7.381 1.00 98.62 240 HIS A O 1
ATOM 1967 N N . ARG A 1 241 ? -2.758 8.514 5.291 1.00 98.44 241 ARG A N 1
ATOM 1968 C CA . ARG A 1 241 ? -3.929 7.625 5.309 1.00 98.44 241 ARG A CA 1
ATOM 1969 C C . ARG A 1 241 ? -3.803 6.536 6.373 1.00 98.44 241 ARG A C 1
ATOM 1971 O O . ARG A 1 241 ? -4.766 6.279 7.087 1.00 98.44 241 ARG A O 1
ATOM 1978 N N . ALA A 1 242 ? -2.619 5.945 6.529 1.00 98.69 242 ALA A N 1
ATOM 1979 C CA . ALA A 1 242 ? -2.370 4.950 7.566 1.00 98.69 242 ALA A CA 1
ATOM 1980 C C . ALA A 1 242 ? -2.482 5.547 8.983 1.00 98.69 242 ALA A C 1
ATOM 1982 O O . ALA A 1 242 ? -3.057 4.904 9.860 1.00 98.69 242 ALA A O 1
ATOM 1983 N N . PHE A 1 243 ? -2.020 6.784 9.205 1.00 98.69 243 PHE A N 1
ATOM 1984 C CA . PHE A 1 243 ? -2.229 7.496 10.470 1.00 98.69 243 PHE A CA 1
ATOM 1985 C C . PHE A 1 243 ? -3.714 7.740 10.753 1.00 98.69 243 PHE A C 1
ATOM 1987 O O . PHE A 1 243 ? -4.173 7.429 11.851 1.00 98.69 243 PHE A O 1
ATOM 1994 N N . GLN A 1 244 ? -4.481 8.229 9.769 1.00 98.31 244 GLN A N 1
ATOM 1995 C CA . GLN A 1 244 ? -5.924 8.441 9.944 1.00 98.31 244 GLN A CA 1
ATOM 1996 C C . GLN A 1 244 ? -6.665 7.131 10.217 1.00 98.31 244 GLN A C 1
ATOM 1998 O O . GLN A 1 244 ? -7.522 7.097 11.093 1.00 98.31 244 GLN A O 1
ATOM 2003 N N . PHE A 1 245 ? -6.298 6.049 9.529 1.00 97.69 245 PHE A N 1
ATOM 2004 C CA . PHE A 1 245 ? -6.838 4.716 9.786 1.00 97.69 245 PHE A CA 1
ATOM 2005 C C . PHE A 1 245 ? -6.572 4.270 11.231 1.00 97.69 245 PHE A C 1
ATOM 2007 O O . PHE A 1 245 ? -7.498 3.865 11.934 1.00 97.69 245 PHE A O 1
ATOM 2014 N N . CYS A 1 246 ? -5.329 4.406 11.710 1.00 98.00 246 CYS A N 1
ATOM 2015 C CA . CYS A 1 246 ? -4.998 4.047 13.088 1.00 98.00 246 CYS A CA 1
ATOM 2016 C C . CYS A 1 246 ? -5.751 4.915 14.100 1.00 98.00 246 CYS A C 1
ATOM 2018 O O . CYS A 1 246 ? -6.195 4.411 15.128 1.00 98.00 246 CYS A O 1
ATOM 2020 N N . LYS A 1 247 ? -5.934 6.205 13.802 1.00 97.38 247 LYS A N 1
ATOM 2021 C CA . LYS A 1 247 ? -6.727 7.105 14.635 1.00 97.38 247 LYS A CA 1
ATOM 2022 C C . LYS A 1 247 ? -8.189 6.681 14.715 1.00 97.38 247 LYS A C 1
ATOM 2024 O O . LYS A 1 247 ? -8.720 6.523 15.810 1.00 97.38 247 LYS A O 1
ATOM 2029 N N . GLN A 1 248 ? -8.828 6.528 13.557 1.00 95.19 248 GLN A N 1
ATOM 2030 C CA . GLN A 1 248 ? -10.261 6.282 13.428 1.00 95.19 248 GLN A CA 1
ATOM 2031 C C . GLN A 1 248 ? -10.693 5.050 14.224 1.00 95.19 248 GLN A C 1
ATOM 2033 O O . GLN A 1 248 ? -11.706 5.090 14.915 1.00 95.19 248 GLN A O 1
ATOM 2038 N N . TYR A 1 249 ? -9.883 3.991 14.177 1.00 93.75 249 TYR A N 1
ATOM 2039 C CA . TYR A 1 249 ? -10.165 2.722 14.846 1.00 93.75 249 TYR A CA 1
ATOM 2040 C C . TYR A 1 249 ? -9.331 2.498 16.117 1.00 93.75 249 TYR A C 1
ATOM 2042 O O . TYR A 1 249 ? -9.290 1.388 16.638 1.00 93.75 249 TYR A O 1
ATOM 2050 N N . LYS A 1 250 ? -8.666 3.545 16.630 1.00 95.19 250 LYS A N 1
ATOM 2051 C CA . LYS A 1 250 ? -7.862 3.528 17.868 1.00 95.19 250 LYS A CA 1
ATOM 2052 C C . LYS A 1 250 ? -6.803 2.409 17.918 1.00 95.19 250 LYS A C 1
ATOM 2054 O O . LYS A 1 250 ? -6.528 1.839 18.972 1.00 95.19 250 LYS A O 1
ATOM 2059 N N . LEU A 1 251 ? -6.169 2.122 16.782 1.00 95.81 251 LEU A N 1
ATOM 2060 C CA . LEU A 1 251 ? -5.133 1.096 16.617 1.00 95.81 251 LEU A CA 1
ATOM 2061 C C . LEU A 1 251 ? -3.761 1.622 17.071 1.00 95.81 251 LEU A C 1
ATOM 2063 O O . LEU A 1 251 ? -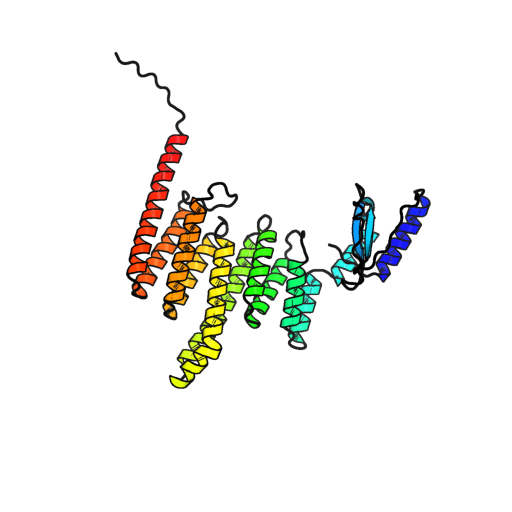2.895 1.974 16.267 1.00 95.81 251 LEU A O 1
ATOM 2067 N N . THR A 1 252 ? -3.569 1.730 18.385 1.00 97.31 252 THR A N 1
ATOM 2068 C CA . THR A 1 252 ? -2.365 2.337 18.981 1.00 97.31 252 THR A CA 1
ATOM 2069 C C . THR A 1 252 ? -1.088 1.534 18.718 1.00 97.31 252 THR A C 1
ATOM 2071 O O . THR A 1 252 ? -0.028 2.121 18.509 1.00 97.31 252 THR A O 1
ATOM 2074 N N . THR A 1 253 ? -1.175 0.201 18.666 1.00 96.62 253 THR A N 1
ATOM 2075 C CA . THR A 1 253 ? -0.012 -0.674 18.423 1.00 96.62 253 THR A CA 1
ATOM 2076 C C . THR A 1 253 ? 0.495 -0.534 16.987 1.00 96.62 253 THR A C 1
ATOM 2078 O O . THR A 1 253 ? 1.697 -0.408 16.739 1.00 96.62 253 THR A O 1
ATOM 2081 N N . GLU A 1 254 ? -0.424 -0.527 16.027 1.00 97.69 254 GLU A N 1
ATOM 2082 C CA . GLU A 1 254 ? -0.168 -0.318 14.608 1.00 97.69 254 GLU A CA 1
ATOM 2083 C C . GLU A 1 254 ? 0.393 1.082 14.368 1.00 97.69 254 GLU A C 1
ATOM 2085 O O . GLU A 1 254 ? 1.383 1.215 13.649 1.00 97.69 254 GLU A O 1
ATOM 2090 N N . PHE A 1 255 ? -0.164 2.101 15.032 1.00 98.56 255 PHE A N 1
ATOM 2091 C CA . PHE A 1 255 ? 0.358 3.464 14.981 1.00 98.56 255 PHE A CA 1
ATOM 2092 C C . PHE A 1 255 ? 1.817 3.536 15.449 1.00 98.56 255 PHE A C 1
ATOM 2094 O O . PHE A 1 255 ? 2.675 4.007 14.704 1.00 98.56 255 PHE A O 1
ATOM 2101 N N . SER A 1 256 ? 2.142 3.006 16.634 1.00 98.38 256 SER A N 1
ATOM 2102 C CA . SER A 1 256 ? 3.529 2.990 17.123 1.00 98.38 256 SER A CA 1
ATOM 2103 C C . SER A 1 256 ? 4.463 2.244 16.167 1.00 98.38 256 SER A C 1
ATOM 2105 O O . SER A 1 256 ? 5.574 2.697 15.889 1.00 98.38 256 SER A O 1
ATOM 2107 N N . ARG A 1 257 ? 4.006 1.125 15.592 1.00 98.38 257 ARG A N 1
ATOM 2108 C CA . ARG A 1 257 ? 4.783 0.376 14.597 1.00 98.38 257 ARG A CA 1
ATOM 2109 C C . ARG A 1 257 ? 4.982 1.161 13.299 1.00 98.38 257 ARG A C 1
ATOM 2111 O O . ARG A 1 257 ? 6.045 1.051 12.690 1.00 98.38 257 ARG A O 1
ATOM 2118 N N . LEU A 1 258 ? 3.992 1.944 12.876 1.00 98.44 258 LEU A N 1
ATOM 2119 C CA . LEU A 1 258 ? 4.080 2.822 11.711 1.00 98.44 258 LEU A CA 1
ATOM 2120 C C . LEU A 1 258 ? 5.140 3.906 11.917 1.00 98.44 258 LEU A C 1
ATOM 2122 O O . LEU A 1 258 ? 5.972 4.111 11.032 1.00 98.44 258 LEU A O 1
ATOM 2126 N N . CYS A 1 259 ? 5.163 4.539 13.091 1.00 98.44 259 CYS A N 1
ATOM 2127 C CA . CYS A 1 259 ? 6.176 5.534 13.430 1.00 98.44 259 CYS A CA 1
ATOM 2128 C C . CYS A 1 259 ? 7.596 4.948 13.367 1.00 98.44 259 CYS A C 1
ATOM 2130 O O . CYS A 1 259 ? 8.482 5.548 12.758 1.00 98.44 259 CYS A O 1
ATOM 2132 N N . GLU A 1 260 ? 7.815 3.740 13.899 1.00 98.06 260 GLU A N 1
ATOM 2133 C CA . GLU A 1 260 ? 9.119 3.062 13.805 1.00 98.06 260 GLU A CA 1
ATOM 2134 C C . GLU A 1 260 ? 9.535 2.752 12.363 1.00 98.06 260 GLU A C 1
ATOM 2136 O O . GLU A 1 260 ? 10.690 2.968 11.990 1.00 98.06 260 GLU A O 1
ATOM 2141 N N . ILE A 1 261 ? 8.603 2.291 11.523 1.00 97.88 261 ILE A N 1
ATOM 2142 C CA . ILE A 1 261 ? 8.865 2.064 10.093 1.00 97.88 261 ILE A CA 1
ATOM 2143 C C . ILE A 1 261 ? 9.313 3.371 9.432 1.00 97.88 261 ILE A C 1
ATOM 2145 O O . ILE A 1 261 ? 10.324 3.412 8.728 1.00 97.88 261 ILE A O 1
ATOM 2149 N N . ILE A 1 262 ? 8.588 4.454 9.696 1.00 97.38 262 ILE A N 1
ATOM 2150 C CA . ILE A 1 262 ? 8.842 5.773 9.124 1.00 97.38 262 ILE A CA 1
ATOM 2151 C C . ILE A 1 262 ? 10.190 6.356 9.598 1.00 97.38 262 ILE A C 1
ATOM 2153 O O . ILE A 1 262 ? 10.910 6.958 8.791 1.00 97.38 262 ILE A O 1
ATOM 2157 N N . ARG A 1 263 ? 10.572 6.153 10.867 1.00 96.62 263 ARG A N 1
ATOM 2158 C CA . ARG A 1 263 ? 11.910 6.490 11.390 1.00 96.62 263 ARG A CA 1
ATOM 2159 C C . ARG A 1 263 ? 12.998 5.673 10.714 1.00 96.62 263 ARG A C 1
ATOM 2161 O O . ARG A 1 263 ? 13.958 6.242 10.196 1.00 96.62 263 ARG A O 1
ATOM 2168 N N . SER A 1 264 ? 12.826 4.353 10.664 1.00 96.31 264 SER A N 1
ATOM 2169 C CA . SER A 1 264 ? 13.783 3.432 10.049 1.00 96.31 264 SER A CA 1
ATOM 2170 C C . SER A 1 264 ? 14.039 3.782 8.581 1.00 96.31 264 SER A C 1
ATOM 2172 O O . SER A 1 264 ? 15.186 3.825 8.135 1.00 96.31 264 SER A O 1
ATOM 2174 N N . HIS A 1 265 ? 12.989 4.109 7.824 1.00 95.12 265 HIS A N 1
ATOM 2175 C CA . HIS A 1 265 ? 13.119 4.543 6.435 1.00 95.12 265 HIS A CA 1
ATOM 2176 C C . HIS A 1 265 ? 13.962 5.815 6.292 1.00 95.12 265 HIS A C 1
ATOM 2178 O O . HIS A 1 265 ? 14.845 5.851 5.435 1.00 95.12 265 HIS A O 1
ATOM 2184 N N . LEU A 1 266 ? 13.750 6.821 7.147 1.00 91.50 266 LEU A N 1
ATOM 2185 C CA . LEU A 1 266 ? 14.520 8.068 7.123 1.00 91.50 266 LEU A CA 1
ATOM 2186 C C . LEU A 1 266 ? 15.987 7.858 7.535 1.00 91.50 266 LEU A C 1
ATOM 2188 O O . LEU A 1 266 ? 16.890 8.399 6.895 1.00 91.50 266 LEU A O 1
ATOM 2192 N N . VAL A 1 267 ? 16.241 7.045 8.564 1.00 91.19 267 VAL A N 1
ATOM 2193 C CA . VAL A 1 267 ? 17.607 6.685 8.980 1.00 91.19 267 VAL A CA 1
ATOM 2194 C C . VAL A 1 267 ? 18.342 6.002 7.828 1.00 91.19 267 VAL A C 1
ATOM 2196 O O . VAL A 1 267 ? 19.434 6.429 7.453 1.00 91.19 267 VAL A O 1
ATOM 2199 N N . ASN A 1 268 ? 17.714 5.005 7.198 1.00 89.88 268 ASN A N 1
ATOM 2200 C CA . ASN A 1 268 ? 18.279 4.311 6.041 1.00 89.88 268 ASN A CA 1
ATOM 2201 C C . ASN A 1 268 ? 18.526 5.263 4.865 1.00 89.88 268 ASN A C 1
ATOM 2203 O O . ASN A 1 268 ? 19.576 5.195 4.227 1.00 89.88 268 ASN A O 1
ATOM 2207 N N . LEU A 1 269 ? 17.598 6.188 4.607 1.00 87.75 269 LEU A N 1
ATOM 2208 C CA . LEU A 1 269 ? 17.768 7.209 3.580 1.00 87.75 269 LEU A CA 1
ATOM 2209 C C . LEU A 1 269 ? 19.016 8.060 3.842 1.00 87.75 269 LEU A C 1
ATOM 2211 O O . LEU A 1 269 ? 19.715 8.409 2.896 1.00 87.75 269 LEU A O 1
ATOM 2215 N N . ASN A 1 270 ? 19.317 8.408 5.095 1.00 83.56 270 ASN A N 1
ATOM 2216 C CA . ASN A 1 270 ? 20.491 9.212 5.439 1.00 83.56 270 ASN A CA 1
ATOM 2217 C C . ASN A 1 270 ? 21.810 8.418 5.403 1.00 83.56 270 ASN A C 1
ATOM 2219 O O . ASN A 1 270 ? 22.853 9.011 5.123 1.00 83.56 270 ASN A O 1
ATOM 2223 N N . MET A 1 271 ? 21.761 7.105 5.655 1.00 84.94 271 MET A N 1
ATOM 2224 C CA . MET A 1 271 ? 22.922 6.206 5.593 1.00 84.94 271 MET A CA 1
ATOM 2225 C C . MET A 1 271 ? 23.381 5.919 4.159 1.00 84.94 271 MET A C 1
ATOM 2227 O O . MET A 1 271 ? 24.578 5.914 3.892 1.00 84.94 271 MET A O 1
ATOM 2231 N N . TYR A 1 272 ? 22.455 5.731 3.215 1.00 80.25 272 TYR A N 1
ATOM 2232 C CA . TYR A 1 272 ? 22.780 5.335 1.838 1.00 80.25 272 TYR A CA 1
ATOM 2233 C C . TYR A 1 272 ? 22.627 6.498 0.849 1.00 80.25 272 TYR A C 1
ATOM 2235 O O . TYR A 1 272 ? 21.703 6.524 0.033 1.00 80.25 272 TYR A O 1
ATOM 2243 N N . ARG A 1 273 ? 23.535 7.481 0.922 1.00 75.31 273 ARG A N 1
ATOM 2244 C CA . ARG A 1 273 ? 23.433 8.743 0.159 1.00 75.31 273 ARG A CA 1
ATOM 2245 C C . ARG A 1 273 ? 23.621 8.604 -1.355 1.00 75.31 273 ARG A C 1
ATOM 2247 O O . ARG A 1 273 ? 23.028 9.391 -2.086 1.00 75.31 273 ARG A O 1
ATOM 2254 N N . ASP A 1 274 ? 24.348 7.588 -1.812 1.00 76.94 274 ASP A N 1
ATOM 2255 C CA . ASP A 1 274 ? 24.769 7.448 -3.218 1.00 76.94 274 ASP A CA 1
ATOM 2256 C C . ASP A 1 274 ? 23.756 6.716 -4.123 1.00 76.94 274 ASP A C 1
ATOM 2258 O O . ASP A 1 274 ? 24.050 6.381 -5.273 1.00 76.94 274 ASP A O 1
ATOM 2262 N N . GLN A 1 275 ? 22.550 6.420 -3.625 1.00 78.94 275 GLN A N 1
ATOM 2263 C CA . GLN A 1 275 ? 21.547 5.691 -4.405 1.00 78.94 275 GLN A CA 1
ATOM 2264 C C . GLN A 1 275 ? 20.943 6.551 -5.526 1.00 78.94 275 GLN A C 1
ATOM 2266 O O . GLN A 1 275 ? 20.498 7.678 -5.311 1.00 78.94 275 GLN A O 1
ATOM 2271 N N . ARG A 1 276 ? 20.864 5.979 -6.736 1.00 69.62 276 ARG A N 1
ATOM 2272 C CA . ARG A 1 276 ? 20.114 6.574 -7.854 1.00 69.62 276 ARG A CA 1
ATOM 2273 C C . ARG A 1 276 ? 18.620 6.607 -7.511 1.00 69.62 276 ARG A C 1
ATOM 2275 O O . ARG A 1 276 ? 18.108 5.630 -6.974 1.00 69.62 276 ARG A O 1
ATOM 2282 N N . ASP A 1 277 ? 17.944 7.700 -7.862 1.00 81.12 277 ASP A N 1
ATOM 2283 C CA . ASP A 1 277 ? 16.532 8.001 -7.546 1.00 81.12 277 ASP A CA 1
ATOM 2284 C C . ASP A 1 277 ? 16.229 8.321 -6.066 1.00 81.12 277 ASP A C 1
ATOM 2286 O O . ASP A 1 277 ? 15.061 8.386 -5.685 1.00 81.12 277 ASP A O 1
ATOM 2290 N N . ARG A 1 278 ? 17.244 8.553 -5.225 1.00 87.12 278 ARG A N 1
ATOM 2291 C CA . ARG A 1 278 ? 17.059 8.931 -3.816 1.00 87.12 278 ARG A CA 1
ATOM 2292 C C . ARG A 1 278 ? 16.364 10.305 -3.676 1.00 87.12 278 ARG A C 1
ATOM 2294 O O . ARG A 1 278 ? 16.790 11.244 -4.345 1.00 87.12 278 ARG A O 1
ATOM 2301 N N . PRO A 1 279 ? 15.364 10.448 -2.783 1.00 88.25 279 PRO A N 1
ATOM 2302 C CA . PRO A 1 279 ? 14.832 11.748 -2.359 1.00 88.25 279 PRO A CA 1
ATOM 2303 C C . PRO A 1 279 ? 15.917 12.726 -1.880 1.00 88.25 279 PRO A C 1
ATOM 2305 O O . PRO A 1 279 ? 16.747 12.367 -1.036 1.00 88.25 279 PRO A O 1
ATOM 2308 N N . ASP A 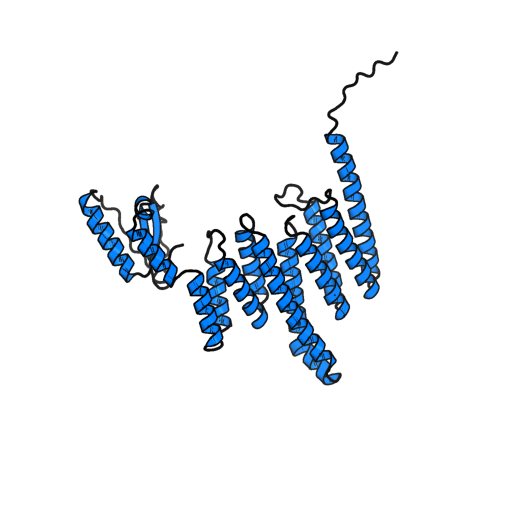1 280 ? 15.896 13.962 -2.384 1.00 87.44 280 ASP A N 1
ATOM 2309 C CA . ASP A 1 280 ? 16.804 15.028 -1.946 1.00 87.44 280 ASP A CA 1
ATOM 2310 C C . ASP A 1 280 ? 16.143 15.893 -0.870 1.00 87.44 280 ASP A C 1
ATOM 2312 O O . ASP A 1 280 ? 15.362 16.791 -1.160 1.00 87.44 280 ASP A O 1
ATOM 2316 N N . LEU A 1 281 ? 16.503 15.666 0.394 1.00 86.69 281 LEU A N 1
ATOM 2317 C CA . LEU A 1 281 ? 15.983 16.444 1.526 1.00 86.69 281 LEU A CA 1
ATOM 2318 C C . LEU A 1 281 ? 16.450 17.912 1.540 1.00 86.69 281 LEU A C 1
ATOM 2320 O O . LEU A 1 281 ? 15.992 18.682 2.383 1.00 86.69 281 LEU A O 1
ATOM 2324 N N . SER A 1 282 ? 17.372 18.301 0.657 1.00 85.25 282 SER A N 1
ATOM 2325 C CA . SER A 1 282 ? 17.766 19.702 0.462 1.00 85.25 282 SER A CA 1
ATOM 2326 C C . SER A 1 282 ? 16.752 20.458 -0.397 1.00 85.25 282 SER A C 1
ATOM 2328 O O . SER A 1 282 ? 16.668 21.681 -0.290 1.00 85.25 282 SER A O 1
ATOM 2330 N N . ALA A 1 283 ? 15.991 19.742 -1.233 1.00 89.06 283 ALA A N 1
ATOM 2331 C CA . ALA A 1 283 ? 14.933 20.320 -2.041 1.00 89.06 283 ALA A CA 1
ATOM 2332 C C . ALA A 1 283 ? 13.737 20.694 -1.146 1.00 89.06 283 ALA A C 1
ATOM 2334 O O . ALA A 1 283 ? 13.307 19.875 -0.321 1.00 89.06 283 ALA A O 1
ATOM 2335 N N . PRO A 1 284 ? 13.187 21.915 -1.276 1.00 89.81 284 PRO A N 1
ATOM 2336 C CA . PRO A 1 284 ? 12.116 22.385 -0.405 1.00 89.81 284 PRO A CA 1
ATOM 2337 C C . PRO A 1 284 ? 10.833 21.557 -0.550 1.00 89.81 284 PRO A C 1
ATOM 2339 O O . PRO A 1 284 ? 10.151 21.327 0.446 1.00 89.81 284 PRO A O 1
ATOM 2342 N N . GLU A 1 285 ? 10.526 21.056 -1.748 1.00 91.06 285 GLU A N 1
ATOM 2343 C CA . GLU A 1 285 ? 9.346 20.229 -2.015 1.00 91.06 285 GLU A CA 1
ATOM 2344 C C . GLU A 1 285 ? 9.439 18.873 -1.308 1.00 91.06 285 GLU A C 1
ATOM 2346 O O . GLU A 1 285 ? 8.505 18.467 -0.611 1.00 91.06 285 GLU A O 1
ATOM 2351 N N . SER A 1 286 ? 10.582 18.190 -1.436 1.00 92.50 286 SER A N 1
ATOM 2352 C CA . SER A 1 286 ? 10.840 16.934 -0.730 1.00 92.50 286 SER A CA 1
ATOM 2353 C C . SER A 1 286 ? 10.812 17.167 0.777 1.00 92.50 286 SER A C 1
ATOM 2355 O O . SER A 1 286 ? 10.080 16.492 1.495 1.00 92.50 286 SER A O 1
ATOM 2357 N N . LEU A 1 287 ? 11.529 18.176 1.280 1.00 92.06 287 LEU A N 1
ATOM 2358 C CA . LEU A 1 287 ? 11.542 18.493 2.708 1.00 92.06 287 LEU A CA 1
ATOM 2359 C C . LEU A 1 287 ? 10.136 18.745 3.268 1.00 92.06 287 LEU A C 1
ATOM 2361 O O . LEU A 1 287 ? 9.812 18.237 4.344 1.00 92.06 287 LEU A O 1
ATOM 2365 N N . HIS A 1 288 ? 9.308 19.497 2.541 1.00 94.19 288 HIS A N 1
ATOM 2366 C CA . HIS A 1 288 ? 7.931 19.774 2.930 1.00 94.19 288 HIS A CA 1
ATOM 2367 C C . HIS A 1 288 ? 7.141 18.478 3.143 1.00 94.19 288 HIS A C 1
ATOM 2369 O O . HIS A 1 288 ? 6.526 18.322 4.191 1.00 94.19 288 HIS A O 1
ATOM 2375 N N . LEU A 1 289 ? 7.223 17.510 2.222 1.00 95.94 289 LEU A N 1
ATOM 2376 C CA . LEU A 1 289 ? 6.527 16.221 2.356 1.00 95.94 289 LEU A CA 1
ATOM 2377 C C . LEU A 1 289 ? 6.954 15.441 3.611 1.00 95.94 289 LEU A C 1
ATOM 2379 O O . LEU A 1 289 ? 6.113 14.856 4.298 1.00 95.94 289 LEU A O 1
ATOM 2383 N N . TYR A 1 290 ? 8.250 15.430 3.936 1.00 95.25 290 TYR A N 1
ATOM 2384 C CA . TYR A 1 290 ? 8.753 14.724 5.121 1.00 95.25 290 TYR A CA 1
ATOM 2385 C C . TYR A 1 290 ? 8.340 15.414 6.421 1.00 95.25 290 TYR A C 1
ATOM 2387 O O . TYR A 1 290 ? 7.962 14.726 7.372 1.00 95.25 290 TYR A O 1
ATOM 2395 N N . LEU A 1 291 ? 8.411 16.748 6.471 1.00 95.94 291 LEU A N 1
ATOM 2396 C CA . LEU A 1 291 ? 7.973 17.522 7.632 1.00 95.94 291 LEU A CA 1
ATOM 2397 C C . LEU A 1 291 ? 6.465 17.392 7.839 1.00 95.94 291 LEU A C 1
ATOM 2399 O O . LEU A 1 291 ? 6.051 17.089 8.952 1.00 95.94 291 LEU A O 1
ATOM 2403 N N . ASP A 1 292 ? 5.668 17.538 6.782 1.00 97.50 292 ASP A N 1
ATOM 2404 C CA . ASP A 1 292 ? 4.210 17.387 6.820 1.00 97.50 292 ASP A CA 1
ATOM 2405 C C . ASP A 1 292 ? 3.809 16.005 7.360 1.00 97.50 292 ASP A C 1
ATOM 2407 O O . ASP A 1 292 ? 3.036 15.899 8.313 1.00 97.50 292 ASP A O 1
ATOM 2411 N N . THR A 1 293 ? 4.478 14.945 6.886 1.00 98.06 293 THR A N 1
ATOM 2412 C CA . THR A 1 293 ? 4.289 13.583 7.416 1.00 98.06 293 THR A CA 1
ATOM 2413 C C . THR A 1 293 ? 4.588 13.490 8.913 1.00 98.06 293 THR A C 1
ATOM 2415 O O . THR A 1 293 ? 3.886 12.788 9.641 1.00 98.06 293 THR A O 1
ATOM 2418 N N . ARG A 1 294 ? 5.628 14.174 9.410 1.00 98.19 294 ARG A N 1
ATOM 2419 C CA . ARG A 1 294 ? 5.961 14.167 10.845 1.00 98.19 294 ARG A CA 1
ATOM 2420 C C . ARG A 1 294 ? 5.018 15.023 11.682 1.00 98.19 294 ARG A C 1
ATOM 2422 O O . ARG A 1 294 ? 4.727 14.644 12.814 1.00 98.19 294 ARG A O 1
ATOM 2429 N N . PHE A 1 295 ? 4.532 16.141 11.154 1.00 98.50 295 PHE A N 1
ATOM 2430 C CA . PHE A 1 295 ? 3.528 16.949 11.839 1.00 98.50 295 PHE A CA 1
ATOM 2431 C C . PHE A 1 295 ? 2.208 16.194 11.971 1.00 98.50 295 PHE A C 1
ATOM 2433 O O . PHE A 1 295 ? 1.631 16.186 13.058 1.00 98.50 295 PHE A O 1
ATOM 2440 N N . GLU A 1 296 ? 1.775 15.484 10.927 1.00 98.56 296 GLU A N 1
ATOM 2441 C CA . GLU A 1 296 ? 0.585 14.637 11.026 1.00 98.56 296 GLU A CA 1
ATOM 2442 C C . GLU A 1 296 ? 0.806 13.473 12.008 1.00 98.56 296 GLU A C 1
ATOM 2444 O O . GLU A 1 296 ? -0.078 13.177 12.810 1.00 98.56 296 GLU A O 1
ATOM 2449 N N . GLN A 1 297 ? 2.001 12.867 12.029 1.00 98.44 297 GLN A N 1
ATOM 2450 C CA . GLN A 1 297 ? 2.372 11.864 13.038 1.00 98.44 297 GLN A CA 1
ATOM 2451 C C . GLN A 1 297 ? 2.236 12.422 14.463 1.00 98.44 297 GLN A C 1
ATOM 2453 O O . GLN A 1 297 ? 1.593 11.800 15.307 1.00 98.44 297 GLN A O 1
ATOM 2458 N N . LEU A 1 298 ? 2.805 13.600 14.736 1.00 98.62 298 LEU A N 1
ATOM 2459 C CA . LEU A 1 298 ? 2.712 14.261 16.039 1.00 98.62 298 LEU A CA 1
ATOM 2460 C C . LEU A 1 298 ? 1.253 14.525 16.423 1.00 98.62 298 LEU A C 1
ATOM 2462 O O . LEU A 1 298 ? 0.829 14.172 17.523 1.00 98.62 298 LEU A O 1
ATOM 2466 N N . LYS A 1 299 ? 0.478 15.102 15.504 1.00 98.56 299 LYS A N 1
ATOM 2467 C CA . LYS A 1 299 ? -0.940 15.394 15.713 1.00 98.56 299 LYS A CA 1
ATOM 2468 C C . LYS A 1 299 ? -1.713 14.130 16.086 1.00 98.56 299 LYS A C 1
ATOM 2470 O O . LYS A 1 299 ? -2.355 14.097 17.135 1.00 98.56 299 LYS A O 1
ATOM 2475 N N . VAL A 1 300 ? -1.596 13.062 15.299 1.00 98.62 300 VAL A N 1
ATOM 2476 C CA . VAL A 1 300 ? -2.307 11.807 15.579 1.00 98.62 300 VAL A CA 1
ATOM 2477 C C . VAL A 1 300 ? -1.818 11.149 16.874 1.00 98.62 300 VAL A C 1
ATOM 2479 O O . VAL A 1 300 ? -2.639 10.627 17.625 1.00 98.62 300 VAL A O 1
ATOM 2482 N N . ALA A 1 301 ? -0.524 11.227 17.200 1.00 98.56 301 ALA A N 1
ATOM 2483 C CA . ALA A 1 301 ? -0.008 10.737 18.480 1.00 98.56 301 ALA A CA 1
ATOM 2484 C C . ALA A 1 301 ? -0.666 11.453 19.671 1.00 98.56 301 ALA A C 1
ATOM 2486 O O . ALA A 1 301 ? -1.022 10.800 20.651 1.00 98.56 301 ALA A O 1
ATOM 2487 N N . THR A 1 302 ? -0.872 12.773 19.579 1.00 98.31 302 THR A N 1
ATOM 2488 C CA . THR A 1 302 ? -1.575 13.537 20.624 1.00 98.31 302 THR A CA 1
ATOM 2489 C C . THR A 1 302 ? -3.064 13.201 20.696 1.00 98.31 302 THR A C 1
ATOM 2491 O O . THR A 1 302 ? -3.581 12.997 21.790 1.00 98.31 302 THR A O 1
ATOM 2494 N N . GLU A 1 303 ? -3.740 13.046 19.553 1.00 98.19 303 GLU A N 1
ATOM 2495 C CA . GLU A 1 303 ? -5.155 12.644 19.491 1.00 98.19 303 GLU A CA 1
ATOM 2496 C C . GLU A 1 303 ? -5.374 11.226 20.060 1.00 98.19 303 GLU A C 1
ATOM 2498 O O . GLU A 1 303 ? -6.399 10.957 20.683 1.00 98.19 303 GLU A O 1
ATOM 2503 N N . LEU A 1 304 ? -4.386 10.333 19.924 1.00 97.88 304 LEU A N 1
ATOM 2504 C CA . LEU A 1 304 ? -4.372 8.997 20.535 1.00 97.88 304 LEU A CA 1
ATOM 2505 C C . LEU A 1 304 ? -3.818 8.971 21.972 1.00 97.88 304 LEU A C 1
ATOM 2507 O O . LEU A 1 304 ? -3.723 7.897 22.564 1.00 97.88 304 LEU A O 1
ATOM 2511 N N . SER A 1 305 ? -3.456 10.123 22.549 1.00 98.00 305 SER A N 1
ATOM 2512 C CA . SER A 1 305 ? -2.855 10.239 23.892 1.00 98.00 305 SER A CA 1
ATOM 2513 C C . SER A 1 305 ? -1.558 9.433 24.086 1.00 98.00 305 SER A C 1
ATOM 2515 O O . SER A 1 305 ? -1.215 9.024 25.196 1.00 98.00 305 SER A O 1
ATOM 2517 N N . LEU A 1 306 ? -0.796 9.215 23.012 1.00 98.06 306 LEU A N 1
ATOM 2518 C CA . LEU A 1 306 ? 0.492 8.519 23.025 1.00 98.06 306 LEU A CA 1
ATOM 2519 C C . LEU A 1 306 ? 1.631 9.518 23.269 1.00 98.06 306 LEU A C 1
ATOM 2521 O O . LEU A 1 306 ? 2.440 9.796 22.387 1.00 98.06 306 LEU A O 1
ATOM 2525 N N . TRP A 1 307 ? 1.706 10.073 24.480 1.00 97.75 307 TRP A N 1
ATOM 2526 C CA . TRP A 1 307 ? 2.608 11.192 24.804 1.00 97.75 307 TRP A CA 1
ATOM 2527 C C . TRP A 1 307 ? 4.096 10.904 24.580 1.00 97.75 307 TRP A C 1
ATOM 2529 O O . TRP A 1 307 ? 4.822 11.773 24.103 1.00 97.75 307 TRP A O 1
ATOM 2539 N N . GLN A 1 308 ? 4.548 9.681 24.865 1.00 97.44 308 GLN A N 1
ATOM 2540 C CA . GLN A 1 308 ? 5.930 9.267 24.586 1.00 97.44 308 GLN A CA 1
ATOM 2541 C C . GLN A 1 308 ? 6.231 9.310 23.083 1.00 97.44 308 GLN A C 1
ATOM 2543 O O . GLN A 1 308 ? 7.287 9.767 22.654 1.00 97.44 308 GLN A O 1
ATOM 2548 N N . GLU A 1 309 ? 5.270 8.883 22.269 1.00 97.81 309 GLU A N 1
ATOM 2549 C CA . GLU A 1 309 ? 5.401 8.876 20.817 1.00 97.81 309 GLU A CA 1
ATOM 2550 C C . GLU A 1 309 ? 5.299 10.292 20.232 1.00 97.81 309 GLU A C 1
ATOM 2552 O O . GLU A 1 309 ? 6.036 10.637 19.306 1.00 97.81 309 GLU A O 1
ATOM 2557 N N . ALA A 1 310 ? 4.453 11.145 20.816 1.00 98.25 310 ALA A N 1
ATOM 2558 C CA . ALA A 1 310 ? 4.386 12.565 20.490 1.00 98.25 310 ALA A CA 1
ATOM 2559 C C . ALA A 1 310 ? 5.730 13.262 20.766 1.00 98.25 310 ALA A C 1
ATOM 2561 O O . ALA A 1 310 ? 6.255 13.946 19.890 1.00 98.25 310 ALA A O 1
ATOM 2562 N N . PHE A 1 311 ? 6.339 13.026 21.932 1.00 98.38 311 PHE A N 1
ATOM 2563 C CA . PHE A 1 311 ? 7.648 13.586 22.273 1.00 98.38 311 PHE A CA 1
ATOM 2564 C C . PHE A 1 311 ? 8.735 13.160 21.277 1.00 98.38 311 PHE A C 1
ATOM 2566 O O . PHE A 1 311 ? 9.405 14.012 20.696 1.00 98.38 311 PHE A O 1
ATOM 2573 N N . ARG A 1 312 ? 8.837 11.859 20.977 1.00 98.19 312 ARG A N 1
ATOM 2574 C CA . ARG A 1 312 ? 9.778 11.343 19.966 1.00 98.19 312 ARG A CA 1
ATOM 2575 C C . ARG A 1 312 ? 9.533 11.940 18.579 1.00 98.19 312 ARG A C 1
ATOM 2577 O O . ARG A 1 312 ? 10.476 12.203 17.842 1.00 98.19 312 ARG A O 1
ATOM 2584 N N . SER A 1 313 ? 8.274 12.198 18.221 1.00 97.69 313 SER A N 1
ATOM 2585 C CA . SER A 1 313 ? 7.923 12.850 16.951 1.00 97.69 313 SER A CA 1
ATOM 2586 C C . SER A 1 313 ? 8.421 14.301 16.884 1.00 97.69 313 SER A C 1
ATOM 2588 O O . SER A 1 313 ? 8.853 14.745 15.822 1.00 97.69 313 SER A O 1
ATOM 2590 N N . ILE A 1 314 ? 8.423 15.035 18.003 1.00 98.12 314 ILE A N 1
ATOM 2591 C CA . ILE A 1 314 ? 9.012 16.385 18.085 1.00 98.12 314 ILE A CA 1
ATOM 2592 C C . ILE A 1 314 ? 10.528 16.322 17.864 1.00 98.12 314 ILE A C 1
ATOM 2594 O O . ILE A 1 314 ? 11.073 17.127 17.104 1.00 98.12 314 ILE A O 1
ATOM 2598 N N . GLU A 1 315 ? 11.207 15.348 18.474 1.00 97.12 315 GLU A N 1
ATOM 2599 C CA . GLU A 1 315 ? 12.641 15.123 18.258 1.00 97.12 315 GLU A CA 1
ATOM 2600 C C . GLU A 1 315 ? 12.946 14.787 16.792 1.00 97.12 315 GLU A C 1
ATOM 2602 O O . GLU A 1 315 ? 13.889 15.336 16.217 1.00 97.12 315 GLU A O 1
ATOM 2607 N N . ASP A 1 316 ? 12.114 13.956 16.154 1.00 96.25 316 ASP A N 1
ATOM 2608 C CA . ASP A 1 316 ? 12.235 13.620 14.732 1.00 96.25 316 ASP A CA 1
ATOM 2609 C C . ASP A 1 316 ? 12.114 14.871 13.836 1.00 96.25 316 ASP A C 1
ATOM 2611 O O . ASP A 1 316 ? 12.906 15.050 12.904 1.00 96.25 316 ASP A O 1
ATOM 2615 N N . ILE A 1 317 ? 11.148 15.757 14.123 1.00 96.38 317 ILE A N 1
ATOM 2616 C CA . ILE A 1 317 ? 10.951 17.032 13.404 1.00 96.38 317 ILE A CA 1
ATOM 2617 C C . ILE A 1 317 ? 12.182 17.925 13.567 1.00 96.38 317 ILE A C 1
ATOM 2619 O O . ILE A 1 317 ? 12.737 18.417 12.581 1.00 96.38 317 ILE A O 1
ATOM 2623 N N . TYR A 1 318 ? 12.648 18.106 14.803 1.00 94.56 318 TYR A N 1
ATOM 2624 C CA . TYR A 1 318 ? 13.833 18.908 15.086 1.00 94.56 318 TYR A CA 1
ATOM 2625 C C . TYR A 1 318 ? 15.082 18.348 14.385 1.00 94.56 318 TYR A C 1
ATOM 2627 O O . TYR A 1 318 ? 15.857 19.098 13.779 1.00 94.56 318 TYR A O 1
ATOM 2635 N N . GLY A 1 319 ? 15.254 17.024 14.410 1.00 92.12 319 GLY A N 1
ATOM 2636 C CA . GLY A 1 319 ? 16.330 16.316 13.724 1.00 92.12 319 GLY A CA 1
ATOM 2637 C C . GLY A 1 319 ? 16.325 16.572 12.216 1.00 92.12 319 GLY A C 1
ATOM 2638 O O . GLY A 1 319 ? 17.363 16.931 11.653 1.00 92.12 319 GLY A O 1
ATOM 2639 N N . LEU A 1 320 ? 15.159 16.474 11.570 1.00 90.62 320 LEU A N 1
ATOM 2640 C CA . LEU A 1 320 ? 14.976 16.804 10.151 1.00 90.62 320 LEU A CA 1
ATOM 2641 C C . LEU A 1 320 ? 15.369 18.252 9.838 1.00 90.62 320 LEU A C 1
ATOM 2643 O O . LEU A 1 320 ? 16.186 18.485 8.944 1.00 90.62 320 LEU A O 1
ATOM 2647 N N . MET A 1 321 ? 14.870 19.220 10.610 1.00 89.12 321 MET A N 1
ATOM 2648 C CA . MET A 1 321 ? 15.201 20.638 10.418 1.00 89.12 321 MET A CA 1
ATOM 2649 C C . MET A 1 321 ? 16.708 20.911 10.569 1.00 89.12 321 MET A C 1
ATOM 2651 O O . MET A 1 321 ? 17.282 21.720 9.833 1.00 89.12 321 MET A O 1
ATOM 2655 N N . CYS A 1 322 ? 17.377 20.227 11.499 1.00 87.38 322 CYS A N 1
ATOM 2656 C CA . CYS A 1 322 ? 18.822 20.338 11.697 1.00 87.38 322 CYS A CA 1
ATOM 2657 C C . CYS A 1 322 ? 19.637 19.721 10.549 1.00 87.38 322 CYS A C 1
ATOM 2659 O O . CYS A 1 322 ? 20.669 20.283 10.168 1.00 87.38 322 CYS A O 1
ATOM 2661 N N . MET A 1 323 ? 19.197 18.594 9.979 1.00 80.38 323 MET A N 1
ATOM 2662 C CA . MET A 1 323 ? 19.873 17.954 8.842 1.00 80.38 323 MET A CA 1
ATOM 2663 C C . MET A 1 323 ? 19.913 18.863 7.606 1.00 80.38 323 MET A C 1
ATOM 2665 O O . MET A 1 323 ? 20.946 18.953 6.938 1.00 80.38 323 MET A O 1
ATOM 2669 N N . VAL A 1 324 ? 18.836 19.606 7.347 1.00 78.44 324 VAL A N 1
ATOM 2670 C CA . VAL A 1 324 ? 18.755 20.554 6.224 1.00 78.44 324 VAL A CA 1
ATOM 2671 C C . VAL A 1 324 ? 19.720 21.722 6.416 1.00 78.44 324 VAL A C 1
ATOM 2673 O O . VAL A 1 324 ? 20.507 22.029 5.522 1.00 78.44 324 VAL A O 1
ATOM 2676 N N . LYS A 1 325 ? 19.740 22.327 7.613 1.00 74.50 325 LYS A N 1
ATOM 2677 C CA . LYS A 1 325 ? 20.644 23.447 7.943 1.00 74.50 325 LYS A CA 1
ATOM 2678 C C . LYS A 1 325 ? 22.127 23.095 7.788 1.00 74.50 325 LYS A C 1
ATOM 2680 O O . LYS A 1 325 ? 22.934 23.961 7.461 1.00 74.50 325 LYS A O 1
ATOM 2685 N N . LYS A 1 326 ? 22.509 21.843 8.060 1.00 69.19 326 LYS A N 1
ATOM 2686 C CA . LYS A 1 326 ? 23.889 21.366 7.859 1.00 69.19 326 LYS A CA 1
ATOM 2687 C C . LYS A 1 326 ? 24.215 21.193 6.375 1.00 69.19 326 LYS A C 1
ATOM 2689 O O . LYS A 1 326 ? 25.314 21.539 5.951 1.00 69.19 326 LYS A O 1
ATOM 2694 N N . THR A 1 327 ? 23.259 20.693 5.597 1.00 60.56 327 THR A N 1
ATOM 2695 C CA . THR A 1 327 ? 23.437 20.427 4.165 1.00 60.56 327 THR A CA 1
ATOM 2696 C C . THR A 1 327 ? 23.554 21.724 3.362 1.00 60.56 327 THR A C 1
ATOM 2698 O O . THR A 1 327 ? 24.471 21.848 2.557 1.00 60.56 327 THR A O 1
ATOM 2701 N N . SER A 1 328 ? 22.736 22.743 3.656 1.00 60.28 328 SER A N 1
ATOM 2702 C CA . SER A 1 328 ? 22.831 24.052 2.988 1.00 60.28 328 SER A CA 1
ATOM 2703 C C . SER A 1 328 ? 24.178 24.748 3.220 1.00 60.28 328 SER A C 1
ATOM 2705 O O . SER A 1 328 ? 24.758 25.304 2.288 1.00 60.28 328 SER A O 1
ATOM 2707 N N . LYS A 1 329 ? 24.732 24.656 4.438 1.00 54.59 329 LYS A N 1
ATOM 2708 C CA . LYS A 1 329 ? 26.073 25.175 4.757 1.00 54.59 329 LYS A CA 1
ATOM 2709 C C . LYS A 1 329 ? 27.187 24.429 4.016 1.00 54.59 329 LYS A C 1
ATOM 2711 O O . LYS A 1 329 ? 28.126 25.064 3.545 1.00 54.59 329 LYS A O 1
ATOM 2716 N N . ALA A 1 330 ? 27.091 23.105 3.898 1.00 55.06 330 ALA A N 1
ATOM 2717 C CA . ALA A 1 330 ? 28.080 22.298 3.184 1.00 55.06 330 ALA A CA 1
ATOM 2718 C C . ALA A 1 330 ? 28.080 22.576 1.668 1.00 55.06 330 ALA A C 1
ATOM 2720 O O . ALA A 1 330 ? 29.148 22.709 1.077 1.00 55.06 330 ALA A O 1
ATOM 2721 N N . SER A 1 331 ? 26.903 22.743 1.054 1.00 54.03 331 SER A N 1
ATOM 2722 C CA . SER A 1 331 ? 26.786 23.105 -0.366 1.00 54.03 331 SER A CA 1
ATOM 2723 C C . SER A 1 331 ? 27.352 24.497 -0.664 1.00 54.03 331 SER A C 1
ATOM 2725 O O . SER A 1 331 ? 28.015 24.679 -1.682 1.00 54.03 331 SER A O 1
ATOM 2727 N N . PHE A 1 332 ? 27.165 25.463 0.243 1.00 45.22 332 PHE A N 1
ATOM 2728 C CA . PHE A 1 332 ? 27.767 26.796 0.120 1.00 45.22 332 PHE A CA 1
ATOM 2729 C C . PHE A 1 332 ? 29.305 26.744 0.171 1.00 45.22 332 PHE A C 1
ATOM 2731 O O . PHE A 1 332 ? 29.979 27.413 -0.606 1.00 45.22 332 PHE A O 1
ATOM 2738 N N . MET A 1 333 ? 29.871 25.890 1.029 1.00 46.81 333 MET A N 1
ATOM 2739 C CA . MET A 1 333 ? 31.325 25.718 1.167 1.00 46.81 333 MET A CA 1
ATOM 2740 C C . MET A 1 333 ? 31.981 25.021 -0.040 1.00 46.81 333 MET A C 1
ATOM 2742 O O . MET A 1 333 ? 33.155 25.250 -0.297 1.00 46.81 333 MET A O 1
ATOM 2746 N N . LEU A 1 334 ? 31.248 24.188 -0.790 1.00 52.69 334 LEU A N 1
ATOM 2747 C CA . LEU A 1 334 ? 31.756 23.491 -1.985 1.00 52.69 334 LEU A CA 1
ATOM 2748 C C . LEU A 1 334 ? 31.708 24.347 -3.266 1.00 52.69 334 LEU A C 1
ATOM 2750 O O . LEU A 1 334 ? 32.425 24.049 -4.218 1.00 52.69 334 LEU A O 1
ATOM 2754 N N . GLY A 1 335 ? 30.880 25.399 -3.301 1.00 44.25 335 GLY A N 1
ATOM 2755 C CA . GLY A 1 335 ? 30.794 26.343 -4.426 1.00 44.25 335 GLY A CA 1
ATOM 2756 C C . GLY A 1 335 ? 31.884 27.420 -4.421 1.00 44.25 335 GLY A C 1
ATOM 2757 O O . GLY A 1 335 ? 32.189 28.004 -5.459 1.00 44.25 335 GLY A O 1
ATOM 2758 N N . HIS A 1 336 ? 32.513 27.650 -3.270 1.00 45.78 336 HIS A N 1
AT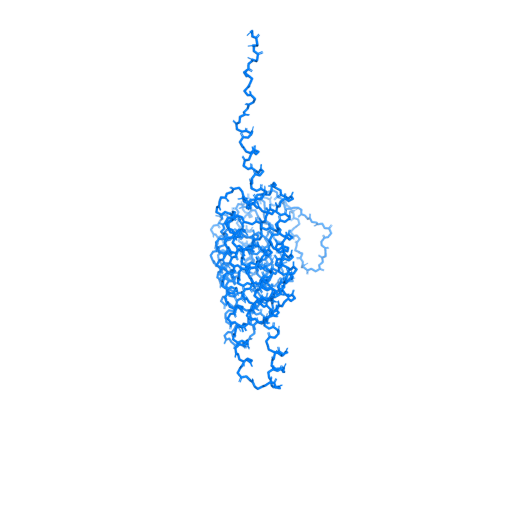OM 2759 C CA . HIS A 1 336 ? 33.708 28.470 -3.160 1.00 45.78 336 HIS A CA 1
ATOM 2760 C C . HIS A 1 336 ? 34.922 27.538 -3.129 1.00 45.78 336 HIS A C 1
ATOM 2762 O O . HIS A 1 336 ? 35.336 27.070 -2.071 1.00 45.78 336 HIS A O 1
ATOM 2768 N N . GLY A 1 337 ? 35.515 27.274 -4.302 1.00 43.91 337 GLY A N 1
ATOM 2769 C CA . GLY A 1 337 ? 36.909 26.819 -4.350 1.00 43.91 337 GLY A CA 1
ATOM 2770 C C . GLY A 1 337 ? 37.767 27.755 -3.491 1.00 43.91 337 GLY A C 1
ATOM 2771 O O . GLY A 1 337 ? 37.368 28.911 -3.316 1.00 43.91 337 GLY A O 1
ATOM 2772 N N . PRO A 1 338 ? 38.889 27.289 -2.909 1.00 43.47 338 PRO A N 1
ATOM 2773 C CA . PRO A 1 338 ? 39.669 28.105 -1.993 1.00 43.47 338 PRO A CA 1
ATOM 2774 C C . PRO A 1 338 ? 39.998 29.415 -2.700 1.00 43.47 338 PRO A C 1
ATOM 2776 O O . PRO A 1 338 ? 40.789 29.441 -3.640 1.00 43.47 338 PRO A O 1
ATOM 2779 N N . LEU A 1 339 ? 39.342 30.498 -2.280 1.00 45.53 339 LEU A N 1
ATOM 2780 C CA . LEU A 1 339 ? 39.756 31.841 -2.627 1.00 45.53 339 LEU A CA 1
ATOM 2781 C C . LEU A 1 339 ? 41.084 32.009 -1.903 1.00 45.53 339 LEU A C 1
ATOM 2783 O O . LEU A 1 339 ? 41.143 32.459 -0.762 1.00 45.53 339 LEU A O 1
ATOM 2787 N N . SER A 1 340 ? 42.155 31.570 -2.561 1.00 46.59 340 SER A N 1
ATOM 2788 C CA . SER A 1 340 ? 43.516 31.975 -2.280 1.00 46.59 340 SER A CA 1
ATOM 2789 C C . SER A 1 340 ? 43.604 33.465 -2.595 1.00 46.59 340 SER A C 1
ATOM 2791 O O . SER A 1 340 ? 44.124 33.872 -3.632 1.00 46.59 340 SER A O 1
ATOM 2793 N N . LEU A 1 341 ? 43.024 34.285 -1.724 1.00 36.69 341 LEU A N 1
ATOM 2794 C CA . LEU A 1 341 ? 43.395 35.679 -1.612 1.00 36.69 341 LEU A CA 1
ATOM 2795 C C . LEU A 1 341 ? 44.597 35.715 -0.665 1.00 36.69 341 LEU A C 1
ATOM 2797 O O . LEU A 1 341 ? 44.484 35.276 0.483 1.00 36.69 341 LEU A O 1
ATOM 2801 N N . PRO A 1 342 ? 45.770 36.148 -1.150 1.00 43.12 342 PRO A N 1
ATOM 2802 C CA . PRO A 1 342 ? 46.975 36.163 -0.350 1.00 43.12 342 PRO A CA 1
ATOM 2803 C C . PRO A 1 342 ? 46.820 37.219 0.741 1.00 43.12 342 PRO A C 1
ATOM 2805 O O . PRO A 1 342 ? 46.632 38.405 0.474 1.00 43.12 342 PRO A O 1
ATOM 2808 N N . MET A 1 343 ? 46.895 36.755 1.982 1.00 35.53 343 MET A N 1
ATOM 2809 C CA . MET A 1 343 ? 46.961 37.577 3.179 1.00 35.53 343 MET A CA 1
ATOM 2810 C C . MET A 1 343 ? 48.322 38.293 3.198 1.00 35.53 343 MET A C 1
ATOM 2812 O O . MET A 1 343 ? 49.268 37.830 3.826 1.00 35.53 343 MET A O 1
ATOM 2816 N N . TRP A 1 344 ? 48.449 39.401 2.465 1.00 35.28 344 TRP A N 1
ATOM 2817 C CA . TRP A 1 344 ? 49.540 40.354 2.667 1.00 35.28 344 TRP A CA 1
ATOM 2818 C C . TRP A 1 344 ? 49.094 41.358 3.722 1.00 35.28 344 TRP A C 1
ATOM 2820 O O . TRP A 1 344 ? 48.352 42.296 3.444 1.00 35.28 344 TRP A O 1
ATOM 2830 N N . ILE A 1 345 ? 49.539 41.109 4.949 1.00 36.28 345 ILE A N 1
ATOM 2831 C CA . ILE A 1 345 ? 49.572 42.096 6.023 1.00 36.28 345 ILE A CA 1
ATOM 2832 C C . ILE A 1 345 ? 50.696 43.085 5.691 1.00 36.28 345 ILE A C 1
ATOM 2834 O O . ILE A 1 345 ? 51.832 42.670 5.444 1.00 36.28 345 ILE A O 1
ATOM 2838 N N . LYS A 1 346 ? 50.382 44.379 5.711 1.00 42.53 346 LYS A N 1
ATOM 2839 C CA . LYS A 1 346 ? 51.337 45.446 6.005 1.00 42.53 346 LYS A CA 1
ATOM 2840 C C . LYS A 1 346 ? 50.727 46.371 7.038 1.00 42.53 346 LYS A C 1
ATOM 2842 O O . LYS A 1 346 ? 49.523 46.673 6.881 1.00 42.53 346 LYS A O 1
#